Protein AF-A0A3A9EYZ3-F1 (afdb_monomer)

pLDDT: mean 72.08, std 21.06, range [28.27, 95.5]

Nearest PDB structures (foldseek):
  3h4r-assembly1_A  TM=3.387E-01  e=6.374E+00  Escherichia coli K-12

Secondary structure (DSSP, 8-state):
----------------------S-HHHHHHHHHHHHHHHHHHHHHHHHHHHHHHHTTS-HHHHHHHHHHHHHTS---GGGTTSEEEEEE-HHHHHHHHH-HHHHHHHHHHHHHHHHSPPSSTT---SEEEEEE-SSGGG-EEEEE-PPPHHHHHHHHHHHHHHHHHHHHHHHHHHHHHHHHHHHHHHHHHHHHHHHHHHHHHHHHHHHHHHHHHTT----HHHHHHHHHHHHHHHHHHTT--------

Sequence (248 aa):
MDIQNIEWGNRRKNIEGETTRRGNKSQFLEAVEKASKWQEADSVEKEQETRAIDRDKMTLEEYKQYIDEKIKNLNIHPSWKNTFIFVSITKEAYIHMKENPAYEEAVLKRLAKDLGQQSYLPGWEPDYIVFEIGKNMEDYKTISSYKRDNKQIEEDYLEYRKAKRKKELKLWQEKLFLKQYKERLRFEKLIVGRKMAEKDRYEELAEDMAMLKATGRTKDGSSLLKSYAVGNHQAKRAMGGSISIIRC

Foldseek 3Di:
DDDDDDADDDDDDDDDDDDDDDDCPPVVVVVVVVVVVVVVVVVVVVVVVVVLVVLVPDDLVVLVVVLVVLLVPADAAVLCRQEAEAEAEDSLLSVLCSVDVVSVCVVSVVSSVVRNDHDPDRPFHFNYWYFYHYNDPVRTDIDTHTDDPVVVVVVVVVVVVVVVVVVVVVVVVVVVVVVVVVVVVVVVVVVVVVVVVVVVVVVVVVVVVVVCVVVVDDDDPVVVVVVVVVVVVVVVVVVPDDPDPDDD

Solvent-accessible surface area (backbone atoms only — not comparable to full-atom values): 14773 Å² total; per-residue (Å²): 138,87,83,85,89,86,88,89,88,91,89,89,86,89,87,84,91,86,91,88,86,93,73,62,63,69,65,50,49,51,50,48,53,50,51,48,50,51,51,50,48,55,48,50,52,53,52,49,53,55,54,52,64,54,55,78,72,46,52,74,68,56,47,50,52,53,50,52,52,54,60,69,69,45,61,66,27,78,66,49,75,80,34,48,79,44,81,47,70,38,74,62,20,53,52,44,30,72,77,30,64,71,54,37,51,51,52,52,53,50,51,38,49,66,40,45,42,71,61,97,45,90,93,64,60,37,48,32,38,37,38,37,35,37,70,48,80,86,49,53,44,77,50,74,42,62,79,68,60,66,65,58,56,52,50,55,52,51,49,52,54,51,54,51,52,52,52,52,51,50,54,49,52,51,50,51,50,52,50,55,51,52,50,50,53,50,52,50,51,52,52,51,51,51,53,49,59,51,50,53,51,53,49,53,52,50,51,54,53,50,51,35,61,74,68,72,55,87,72,66,70,72,59,58,60,50,59,56,57,57,54,59,61,55,57,57,61,77,64,75,68,83,83,77,83,80,80,130

Mean predicted aligned error: 20.29 Å

Structure (mmCIF, N/CA/C/O backbone):
data_AF-A0A3A9EYZ3-F1
#
_entry.id   AF-A0A3A9EYZ3-F1
#
loop_
_atom_site.group_PDB
_atom_site.id
_atom_site.type_symbol
_atom_site.label_atom_id
_atom_site.label_alt_id
_atom_site.label_comp_id
_atom_site.label_asym_id
_atom_site.label_entity_id
_atom_site.label_seq_id
_atom_site.pdbx_PDB_ins_code
_atom_site.Cartn_x
_atom_site.Cartn_y
_atom_site.Cartn_z
_atom_site.occupancy
_atom_site.B_iso_or_equiv
_atom_site.auth_seq_id
_atom_site.auth_comp_id
_atom_site.auth_asym_id
_atom_site.auth_atom_id
_atom_site.pdbx_PDB_model_num
ATOM 1 N N . MET A 1 1 ? 6.759 -6.757 10.085 1.00 31.45 1 MET A N 1
ATOM 2 C CA . MET A 1 1 ? 5.474 -6.056 9.883 1.00 31.45 1 MET A CA 1
ATOM 3 C C . MET A 1 1 ? 4.515 -7.164 9.546 1.00 31.45 1 MET A C 1
ATOM 5 O O . MET A 1 1 ? 4.571 -7.669 8.432 1.00 31.45 1 MET A O 1
ATOM 9 N N . ASP A 1 2 ? 3.762 -7.616 10.538 1.00 29.53 2 ASP A N 1
ATOM 10 C CA . ASP A 1 2 ? 3.025 -8.870 10.434 1.00 29.53 2 ASP A CA 1
ATOM 11 C C . ASP A 1 2 ? 1.564 -8.525 10.165 1.00 29.53 2 ASP A C 1
ATOM 13 O O . ASP A 1 2 ? 0.890 -7.918 10.993 1.00 29.53 2 ASP A O 1
ATOM 17 N N . ILE A 1 3 ? 1.120 -8.828 8.947 1.00 29.33 3 ILE A N 1
ATOM 18 C CA . ILE A 1 3 ? -0.231 -8.569 8.448 1.00 29.33 3 ILE A CA 1
ATOM 19 C C . ILE A 1 3 ? -0.995 -9.892 8.542 1.00 29.33 3 ILE A C 1
ATOM 21 O O . ILE A 1 3 ? -0.547 -10.889 7.976 1.00 29.33 3 ILE A O 1
ATOM 25 N N . GLN A 1 4 ? -2.136 -9.920 9.236 1.00 32.34 4 GLN A N 1
ATOM 26 C CA . GLN A 1 4 ? -3.023 -11.090 9.280 1.00 32.34 4 GLN A CA 1
ATOM 27 C C . GLN A 1 4 ? -4.373 -10.776 8.614 1.00 32.34 4 GLN A C 1
ATOM 29 O O . GLN A 1 4 ? -5.084 -9.872 9.042 1.00 32.34 4 GLN A O 1
ATOM 34 N N . ASN A 1 5 ? -4.709 -11.544 7.569 1.00 28.27 5 ASN A N 1
ATOM 35 C CA . ASN A 1 5 ? -5.969 -11.507 6.809 1.00 28.27 5 ASN A CA 1
ATOM 36 C C . ASN A 1 5 ? -6.942 -12.576 7.332 1.00 28.27 5 ASN A C 1
ATOM 38 O O . ASN A 1 5 ? -6.536 -13.734 7.423 1.00 28.27 5 ASN A O 1
ATOM 42 N N . ILE A 1 6 ? -8.216 -12.241 7.592 1.00 38.88 6 ILE A N 1
ATOM 43 C CA . ILE A 1 6 ? -9.280 -13.236 7.857 1.00 38.88 6 ILE A CA 1
ATOM 44 C C . ILE A 1 6 ? -10.644 -12.747 7.308 1.00 38.88 6 ILE A C 1
ATOM 46 O O . ILE A 1 6 ? -11.095 -11.661 7.663 1.00 38.88 6 ILE A O 1
ATOM 50 N N . GLU A 1 7 ? -11.307 -13.559 6.471 1.00 30.14 7 GLU A N 1
ATOM 51 C CA . GLU A 1 7 ? -12.663 -13.352 5.904 1.00 30.14 7 GLU A CA 1
ATOM 52 C C . GLU A 1 7 ? -13.768 -14.036 6.744 1.00 30.14 7 GLU A C 1
ATOM 54 O O . GLU A 1 7 ? -13.537 -15.120 7.281 1.00 30.14 7 GLU A O 1
ATOM 59 N N . TRP A 1 8 ? -14.991 -13.471 6.804 1.00 37.72 8 TRP A N 1
ATOM 60 C CA . TRP A 1 8 ? -16.126 -14.040 7.567 1.00 37.72 8 TRP A CA 1
ATOM 61 C C . TRP A 1 8 ? -17.511 -13.863 6.903 1.00 37.72 8 TRP A C 1
ATOM 63 O O . TRP A 1 8 ? -17.801 -12.837 6.289 1.00 37.72 8 TRP A O 1
ATOM 73 N N . GLY A 1 9 ? -18.399 -14.858 7.081 1.00 30.83 9 GLY A N 1
ATOM 74 C CA . GLY A 1 9 ? -19.810 -14.870 6.648 1.00 30.83 9 GLY A CA 1
ATOM 75 C C . GLY A 1 9 ? -20.783 -15.290 7.770 1.00 30.83 9 GLY A C 1
ATOM 76 O O . GLY A 1 9 ? -20.435 -16.111 8.613 1.00 30.83 9 GLY A O 1
ATOM 77 N N . ASN A 1 10 ? -22.006 -14.732 7.776 1.00 37.59 10 ASN A N 1
ATOM 78 C CA . ASN A 1 10 ? -22.952 -14.745 8.912 1.00 37.59 10 ASN A CA 1
ATOM 79 C C . ASN A 1 10 ? -24.283 -15.491 8.660 1.00 37.59 10 ASN A C 1
ATOM 81 O O . ASN A 1 10 ? -24.806 -15.502 7.545 1.00 37.59 10 ASN A O 1
ATOM 85 N N . ARG A 1 11 ? -24.887 -16.031 9.738 1.00 30.47 11 ARG A N 1
ATOM 86 C CA . ARG A 1 11 ? -26.245 -16.624 9.794 1.00 30.47 11 ARG A CA 1
ATOM 87 C C . ARG A 1 11 ? -26.948 -16.220 11.112 1.00 30.47 11 ARG A C 1
ATOM 89 O O . ARG A 1 11 ? -26.332 -16.327 12.166 1.00 30.47 11 ARG A O 1
ATOM 96 N N . ARG A 1 12 ? -28.225 -15.797 11.083 1.00 33.22 12 ARG A N 1
ATOM 97 C CA . ARG A 1 12 ? -29.069 -15.485 12.273 1.00 33.22 12 ARG A CA 1
ATOM 98 C C . ARG A 1 12 ? -30.410 -16.242 12.248 1.00 33.22 12 ARG A C 1
ATOM 100 O O . ARG A 1 12 ? -30.905 -16.566 11.171 1.00 33.22 12 ARG A O 1
ATOM 107 N N . LYS A 1 13 ? -30.999 -16.486 13.431 1.00 33.81 13 LYS A N 1
ATOM 108 C CA . LYS A 1 13 ? -32.388 -16.946 13.667 1.00 33.81 13 LYS A CA 1
ATOM 109 C C . LYS A 1 13 ? -33.101 -15.976 14.630 1.00 33.81 13 LYS A C 1
ATOM 111 O O . LYS A 1 13 ? -32.463 -15.499 15.564 1.00 33.81 13 LYS A O 1
ATOM 116 N N . ASN A 1 14 ? -34.394 -15.728 14.394 1.00 32.78 14 ASN A N 1
ATOM 117 C CA . ASN A 1 14 ? -35.305 -14.888 15.194 1.00 32.78 14 ASN A CA 1
ATOM 118 C C . ASN A 1 14 ? -36.096 -15.709 16.231 1.00 32.78 14 ASN A C 1
ATOM 120 O O . ASN A 1 14 ? -36.322 -16.901 16.024 1.00 32.78 14 ASN A O 1
ATOM 124 N N . ILE A 1 15 ? -36.561 -15.043 17.296 1.00 35.19 15 ILE A N 1
ATOM 125 C CA . ILE A 1 15 ? -37.494 -15.556 18.316 1.00 35.19 15 ILE A CA 1
ATOM 126 C C . ILE A 1 15 ? -38.579 -14.486 18.553 1.00 35.19 15 ILE A C 1
ATOM 128 O O . ILE A 1 15 ? -38.250 -13.305 18.647 1.00 35.19 15 ILE A O 1
ATOM 132 N N . GLU A 1 16 ? -39.846 -14.903 18.654 1.00 34.22 16 GLU A N 1
ATOM 133 C CA . GLU A 1 16 ? -41.032 -14.070 18.923 1.00 34.22 16 GLU A CA 1
ATOM 134 C C . GLU A 1 16 ? -41.807 -14.538 20.174 1.00 34.22 16 GLU A C 1
ATOM 136 O O . GLU A 1 16 ? -41.869 -15.737 20.445 1.00 34.22 16 GLU A O 1
ATOM 141 N N . GLY A 1 17 ? -42.467 -13.566 20.829 1.00 32.62 17 GLY A N 1
ATOM 142 C CA . GLY A 1 17 ? -43.722 -13.684 21.603 1.00 32.62 17 GLY A CA 1
ATOM 143 C C . GLY A 1 17 ? -43.602 -13.989 23.107 1.00 32.62 17 GLY A C 1
ATOM 144 O O . GLY A 1 17 ? -42.719 -14.724 23.521 1.00 32.62 17 GLY A O 1
ATOM 145 N N . GLU A 1 18 ? -44.472 -13.544 24.025 1.00 37.31 18 GLU A N 1
ATOM 146 C CA . GLU A 1 18 ? -45.614 -12.603 24.065 1.00 37.31 18 GLU A CA 1
ATOM 147 C C . GLU A 1 18 ? -46.145 -12.626 25.532 1.00 37.31 18 GLU A C 1
ATOM 149 O O . GLU A 1 18 ? -46.073 -13.686 26.141 1.00 37.31 18 GLU A O 1
ATOM 154 N N . THR A 1 19 ? -46.697 -11.550 26.132 1.00 33.19 19 THR A N 1
ATOM 155 C CA . THR A 1 19 ? -47.755 -11.642 27.189 1.00 33.19 19 THR A CA 1
ATOM 156 C C . THR A 1 19 ? -48.470 -10.301 27.460 1.00 33.19 19 THR A C 1
ATOM 158 O O . THR A 1 19 ? -47.884 -9.221 27.444 1.00 33.19 19 THR A O 1
ATOM 161 N N . THR A 1 20 ? -49.775 -10.388 27.749 1.00 41.84 20 THR A N 1
ATOM 162 C CA . THR A 1 20 ? -50.740 -9.302 28.030 1.00 41.84 20 THR A CA 1
ATOM 163 C C . THR A 1 20 ? -51.144 -9.189 29.511 1.00 41.84 20 THR A C 1
ATOM 165 O O . THR A 1 20 ? -51.501 -10.200 30.111 1.00 41.84 20 THR A O 1
ATOM 168 N N . ARG A 1 21 ? -51.309 -7.961 30.050 1.00 36.22 21 ARG A N 1
ATOM 169 C CA . ARG A 1 21 ? -52.380 -7.604 31.023 1.00 36.22 21 ARG A CA 1
ATOM 170 C C . ARG A 1 21 ? -52.608 -6.081 31.111 1.00 36.22 21 ARG A C 1
ATOM 172 O O . ARG A 1 21 ? -51.663 -5.303 31.157 1.00 36.22 21 ARG A O 1
ATOM 179 N N . ARG A 1 22 ? -53.880 -5.652 31.090 1.00 43.56 22 ARG A N 1
ATOM 180 C CA . ARG A 1 22 ? -54.340 -4.248 31.163 1.00 43.56 22 ARG A CA 1
ATOM 181 C C . ARG A 1 22 ? -54.629 -3.846 32.617 1.00 43.56 22 ARG A C 1
ATOM 183 O O . ARG A 1 22 ? -55.512 -4.427 33.236 1.00 43.56 22 ARG A O 1
ATOM 190 N N . GLY A 1 23 ? -53.950 -2.803 33.089 1.00 43.44 23 GLY A N 1
ATOM 191 C CA . GLY A 1 23 ? -54.256 -2.028 34.298 1.00 43.44 23 GLY A CA 1
ATOM 192 C C . GLY A 1 23 ? -53.218 -0.911 34.442 1.00 43.44 23 GLY A C 1
ATOM 193 O O . GLY A 1 23 ? -52.033 -1.210 34.465 1.00 43.44 23 GLY A O 1
ATOM 194 N N . ASN A 1 24 ? -53.648 0.358 34.417 1.00 51.38 24 ASN A N 1
ATOM 195 C CA . ASN A 1 24 ? -52.806 1.572 34.450 1.00 51.38 24 ASN A CA 1
ATOM 196 C C . ASN A 1 24 ? -51.558 1.546 33.550 1.00 51.38 24 ASN A C 1
ATOM 198 O O . ASN A 1 24 ? -50.428 1.711 34.005 1.00 51.38 24 ASN A O 1
ATOM 202 N N . LYS A 1 25 ? -51.780 1.403 32.235 1.00 49.94 25 LYS A N 1
ATOM 203 C CA . LYS A 1 25 ? -50.705 1.414 31.230 1.00 49.94 25 LYS A CA 1
ATOM 204 C C . LYS A 1 25 ? -49.802 2.648 31.335 1.00 49.94 25 LYS A C 1
ATOM 206 O O . LYS A 1 25 ? -48.609 2.489 31.172 1.00 49.94 25 LYS A O 1
ATOM 211 N N . SER A 1 26 ? -50.321 3.843 31.621 1.00 58.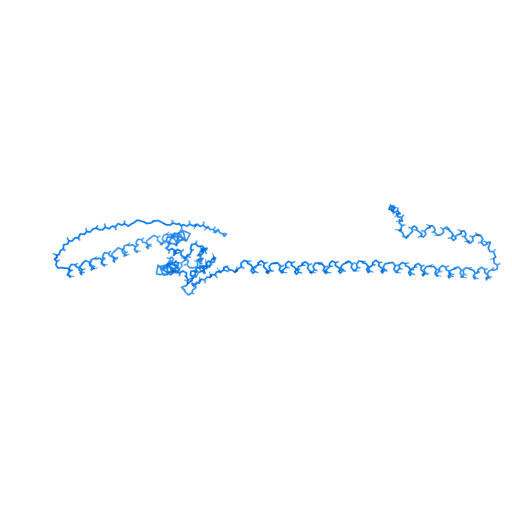81 26 SER A N 1
ATOM 212 C CA . SER A 1 26 ? -49.495 5.062 31.623 1.00 58.81 26 SER A CA 1
ATOM 213 C C . SER A 1 26 ? -48.504 5.116 32.788 1.00 58.81 26 SER A C 1
ATOM 215 O O . SER A 1 26 ? -47.318 5.294 32.557 1.00 58.81 26 SER A O 1
ATOM 217 N N . GLN A 1 27 ? -48.957 4.884 34.022 1.00 57.41 27 GLN A N 1
ATOM 218 C CA . GLN A 1 27 ? -48.083 4.918 35.202 1.00 57.41 27 GLN A CA 1
ATOM 219 C C . GLN A 1 27 ? -47.150 3.706 35.278 1.00 57.41 27 GLN A C 1
ATOM 221 O O . GLN A 1 27 ? -46.017 3.839 35.729 1.00 57.41 27 GLN A O 1
ATOM 226 N N . PHE A 1 28 ? -47.598 2.531 34.821 1.00 54.06 28 PHE A N 1
ATOM 227 C CA . PHE A 1 28 ? -46.747 1.344 34.766 1.00 54.06 28 PHE A CA 1
ATOM 228 C C . PHE A 1 28 ? -45.689 1.463 33.665 1.00 54.06 28 PHE A C 1
ATOM 230 O O . PHE A 1 28 ? -44.541 1.133 33.921 1.00 54.06 28 PHE A O 1
ATOM 237 N N . LEU A 1 29 ? -46.027 1.978 32.475 1.00 58.75 29 LEU A N 1
ATOM 238 C CA . LEU A 1 29 ? -45.036 2.222 31.418 1.00 58.75 29 LEU A CA 1
ATOM 239 C C . LEU A 1 29 ? -44.024 3.289 31.836 1.00 58.75 29 LEU A C 1
ATOM 241 O O . LEU A 1 29 ? -42.839 3.085 31.626 1.00 58.75 29 LEU A O 1
ATOM 245 N N . GLU A 1 30 ? -44.459 4.368 32.492 1.00 66.06 30 GLU A N 1
ATOM 246 C CA . GLU A 1 30 ? -43.542 5.397 32.990 1.00 66.06 30 GLU A CA 1
ATOM 247 C C . GLU A 1 30 ? -42.644 4.856 34.113 1.00 66.06 30 GLU A C 1
ATOM 249 O O . GLU A 1 30 ? -41.441 5.097 34.107 1.00 66.06 30 GLU A O 1
ATOM 254 N N . ALA A 1 31 ? -43.186 4.066 35.047 1.00 65.75 31 ALA A N 1
ATOM 255 C CA . ALA A 1 31 ? -42.400 3.426 36.101 1.00 65.75 31 ALA A CA 1
ATOM 256 C C . ALA A 1 31 ? -41.440 2.356 35.558 1.00 65.75 31 ALA A C 1
ATOM 258 O O . ALA A 1 31 ? -40.322 2.250 36.056 1.00 65.75 31 ALA A O 1
ATOM 259 N N . VAL A 1 32 ? -41.844 1.600 34.531 1.00 67.19 32 VAL A N 1
ATOM 260 C CA . VAL A 1 32 ? -40.997 0.613 33.846 1.00 67.19 32 VAL A CA 1
ATOM 261 C C . VAL A 1 32 ? -39.924 1.304 33.011 1.00 67.19 32 VAL A C 1
ATOM 263 O O . VAL A 1 32 ? -38.783 0.877 33.073 1.00 67.19 32 VAL A O 1
ATOM 266 N N . GLU A 1 33 ? -40.221 2.397 32.306 1.00 65.88 33 GLU A N 1
ATOM 267 C CA . GLU A 1 33 ? -39.205 3.196 31.603 1.00 65.88 33 GLU A CA 1
ATOM 268 C C . GLU A 1 33 ? -38.221 3.837 32.578 1.00 65.88 33 GLU A C 1
ATOM 270 O O . GLU A 1 33 ? -37.018 3.843 32.325 1.00 65.88 33 GLU A O 1
ATOM 275 N N . LYS A 1 34 ? -38.706 4.350 33.716 1.00 67.62 34 LYS A N 1
ATOM 276 C CA . LYS A 1 34 ? -37.835 4.900 34.756 1.00 67.62 34 LYS A CA 1
ATOM 277 C C . LYS A 1 34 ? -36.966 3.795 35.346 1.00 67.62 34 LYS A C 1
ATOM 279 O O . LYS A 1 34 ? -35.757 3.960 35.382 1.00 67.62 34 LYS A O 1
ATOM 284 N N . ALA A 1 35 ? -37.547 2.668 35.759 1.00 62.69 35 ALA A N 1
ATOM 285 C CA . ALA A 1 35 ? -36.811 1.533 36.317 1.00 62.69 35 ALA A CA 1
ATOM 286 C C . ALA A 1 35 ? -35.838 0.905 35.306 1.00 62.69 35 ALA A C 1
ATOM 288 O O . ALA A 1 35 ? -34.730 0.558 35.695 1.00 62.69 35 ALA A O 1
ATOM 289 N N . SER A 1 36 ? -36.205 0.838 34.021 1.00 61.88 36 SER A N 1
ATOM 290 C CA . SER A 1 36 ? -35.322 0.428 32.921 1.00 61.88 36 SER A CA 1
ATOM 291 C C . SER A 1 36 ? -34.172 1.412 32.757 1.00 61.88 36 SER A C 1
ATOM 293 O O . SER A 1 36 ? -33.036 0.980 32.657 1.00 61.88 36 SER A O 1
ATOM 295 N N . LYS A 1 37 ? -34.423 2.728 32.826 1.00 65.19 37 LYS A N 1
ATOM 296 C CA . LYS A 1 37 ? -33.360 3.746 32.816 1.00 65.19 37 LYS A CA 1
ATOM 297 C C . LYS A 1 37 ? -32.433 3.651 34.023 1.00 65.19 37 LYS A C 1
ATOM 299 O O . LYS A 1 37 ? -31.236 3.829 33.854 1.00 65.19 37 LYS A O 1
ATOM 304 N N . TRP A 1 38 ? -32.958 3.384 35.220 1.00 52.25 38 TRP A N 1
ATOM 305 C CA . TRP A 1 38 ? -32.131 3.189 36.417 1.00 52.25 38 TRP A CA 1
ATOM 306 C C . TRP A 1 38 ? -31.341 1.874 36.346 1.00 52.25 38 TRP A C 1
ATOM 308 O O . TRP A 1 38 ? -30.180 1.860 36.721 1.00 52.25 38 TRP A O 1
ATOM 318 N N . GLN A 1 39 ? -31.913 0.794 35.798 1.00 56.84 39 GLN A N 1
ATOM 319 C CA . GLN A 1 39 ? -31.190 -0.463 35.560 1.00 56.84 39 GLN A CA 1
ATOM 320 C C . GLN A 1 39 ? -30.145 -0.347 34.445 1.00 56.84 39 GLN A C 1
ATOM 322 O O . GLN A 1 39 ? -29.067 -0.922 34.571 1.00 56.84 39 GLN A O 1
ATOM 327 N N . GLU A 1 40 ? -30.432 0.384 33.368 1.00 54.50 40 GLU A N 1
ATOM 328 C CA . GLU A 1 40 ? -29.473 0.698 32.304 1.00 54.50 40 GLU A CA 1
ATOM 329 C C . GLU A 1 40 ? -28.355 1.602 32.834 1.00 54.50 40 GLU A C 1
ATOM 331 O O . GLU A 1 40 ? -27.196 1.337 32.552 1.00 54.50 40 GLU A O 1
ATOM 336 N N . ALA A 1 41 ? -28.662 2.601 33.666 1.00 54.88 41 ALA A N 1
ATOM 337 C CA . ALA A 1 41 ? -27.649 3.441 34.304 1.00 54.88 41 ALA A CA 1
ATOM 338 C C . ALA A 1 41 ? -26.777 2.642 35.291 1.00 54.88 41 ALA A C 1
ATOM 340 O O . ALA A 1 41 ? -25.558 2.672 35.167 1.00 54.88 41 ALA A O 1
ATOM 341 N N . ASP A 1 42 ? -27.375 1.843 36.182 1.00 49.56 42 ASP A N 1
ATOM 342 C CA . ASP A 1 42 ? -26.644 1.019 37.160 1.00 49.56 42 ASP A CA 1
ATOM 343 C C . ASP A 1 42 ? -25.800 -0.084 36.496 1.00 49.56 42 ASP A C 1
ATOM 345 O O . ASP A 1 42 ? -24.745 -0.465 37.010 1.00 49.56 42 ASP A O 1
ATOM 349 N N . SER A 1 43 ? -26.263 -0.647 35.373 1.00 57.12 43 SER A N 1
ATOM 350 C CA . SER A 1 43 ? -25.501 -1.650 34.616 1.00 57.12 43 SER A CA 1
ATOM 351 C C . SER A 1 43 ? -24.384 -1.014 33.796 1.00 57.12 43 SER A C 1
ATOM 353 O O . SER A 1 43 ? -23.281 -1.554 33.783 1.00 57.12 43 SER A O 1
ATOM 355 N N . VAL A 1 44 ? -24.619 0.153 33.192 1.00 58.22 44 VAL A N 1
ATOM 356 C CA . VAL A 1 44 ? -23.579 0.927 32.501 1.00 58.22 44 VAL A CA 1
ATOM 357 C C . VAL A 1 44 ? -22.512 1.407 33.484 1.00 58.22 44 VAL A C 1
ATOM 359 O O . VAL A 1 44 ? -21.333 1.261 33.180 1.00 58.22 44 VAL A O 1
ATOM 362 N N . GLU A 1 45 ? -22.882 1.885 34.674 1.00 57.69 45 GLU A N 1
ATOM 363 C CA . GLU A 1 45 ? -21.927 2.311 35.708 1.00 57.69 45 GLU A CA 1
ATOM 364 C C . GLU A 1 45 ? -21.097 1.129 36.235 1.00 57.69 45 GLU A C 1
ATOM 366 O O . GLU A 1 45 ? -19.870 1.214 36.288 1.00 57.69 45 GLU A O 1
ATOM 371 N N . LYS A 1 46 ? -21.720 -0.026 36.514 1.00 51.50 46 LYS A N 1
ATOM 372 C CA . LYS A 1 46 ? -20.988 -1.240 36.933 1.00 51.50 46 LYS A CA 1
ATOM 373 C C . LYS A 1 46 ? -20.107 -1.828 35.831 1.00 51.50 46 LYS A C 1
ATOM 375 O O . LYS A 1 46 ? -19.014 -2.327 36.112 1.00 51.50 46 LYS A O 1
ATOM 380 N N . GLU A 1 47 ? -20.546 -1.784 34.574 1.00 57.41 47 GLU A N 1
ATOM 381 C CA . GLU A 1 47 ? -19.709 -2.175 33.436 1.00 57.41 47 GLU A CA 1
ATOM 382 C C . GLU A 1 47 ? -18.554 -1.193 33.219 1.00 57.41 47 GLU A C 1
ATOM 384 O O . GLU A 1 47 ? -17.457 -1.616 32.865 1.00 57.41 47 GLU A O 1
ATOM 389 N N . GLN A 1 48 ? -18.763 0.105 33.442 1.00 54.47 48 GLN A N 1
ATOM 390 C CA . GLN A 1 48 ? -17.714 1.117 33.335 1.00 54.47 48 GLN A CA 1
ATOM 391 C C . GLN A 1 48 ? -16.680 0.989 34.461 1.00 54.47 48 GLN A C 1
ATOM 393 O O . GLN A 1 48 ? -15.485 1.036 34.172 1.00 54.47 48 GLN A O 1
ATOM 398 N N . GLU A 1 49 ? -17.099 0.742 35.706 1.00 54.97 49 GLU A N 1
ATOM 399 C CA . GLU A 1 49 ? -16.183 0.520 36.835 1.00 54.97 49 GLU A CA 1
ATOM 400 C C . GLU A 1 49 ? -15.356 -0.761 36.668 1.00 54.97 49 GLU A C 1
ATOM 402 O O . GLU A 1 49 ? -14.136 -0.742 36.832 1.00 54.97 49 GLU A O 1
ATOM 407 N N . THR A 1 50 ? -15.981 -1.876 36.275 1.00 56.06 50 THR A N 1
ATOM 408 C CA . THR A 1 50 ? -15.254 -3.139 36.041 1.00 56.06 50 THR A CA 1
ATOM 409 C C . THR A 1 50 ? -14.299 -3.048 34.846 1.00 56.06 50 THR A C 1
ATOM 411 O O . THR A 1 50 ? -13.166 -3.522 34.936 1.00 56.06 50 THR A O 1
ATOM 414 N N . ARG A 1 51 ? -14.694 -2.363 33.760 1.00 53.81 51 ARG A N 1
ATOM 415 C CA . ARG A 1 51 ? -13.815 -2.086 32.605 1.00 53.81 51 ARG A CA 1
ATOM 416 C C . ARG A 1 51 ? -12.660 -1.145 32.949 1.00 53.81 51 ARG A C 1
ATOM 418 O O . ARG A 1 51 ? -11.566 -1.320 32.415 1.00 53.81 51 ARG A O 1
ATOM 425 N N . ALA A 1 52 ? -12.876 -0.164 33.826 1.00 53.38 52 ALA A N 1
ATOM 426 C CA . ALA A 1 52 ? -11.820 0.736 34.283 1.00 53.38 52 ALA A CA 1
ATOM 427 C C . ALA A 1 52 ? -10.756 -0.012 35.109 1.00 53.38 52 ALA A C 1
ATOM 429 O O . ALA A 1 52 ? -9.561 0.197 34.908 1.00 53.38 52 ALA A O 1
ATOM 430 N N . ILE A 1 53 ? -11.181 -0.944 35.972 1.00 52.75 53 ILE A N 1
ATOM 431 C CA . ILE A 1 53 ? -10.290 -1.709 36.862 1.00 52.75 53 ILE A CA 1
ATOM 432 C C . ILE A 1 53 ? -9.381 -2.693 36.099 1.00 52.75 53 ILE A C 1
ATOM 434 O O . ILE A 1 53 ? -8.263 -2.957 36.554 1.00 52.75 53 ILE A O 1
ATOM 438 N N . ASP A 1 54 ? -9.820 -3.211 34.948 1.00 64.31 54 ASP A N 1
ATOM 439 C CA . ASP A 1 54 ? -9.004 -4.098 34.104 1.00 64.31 54 ASP A CA 1
ATOM 440 C C . ASP A 1 54 ? -8.002 -3.329 33.226 1.00 64.31 54 ASP A C 1
ATOM 442 O O . ASP A 1 54 ? -6.877 -3.788 33.021 1.00 64.31 54 ASP A O 1
ATOM 446 N N . ARG A 1 55 ? -8.348 -2.123 32.760 1.00 67.94 55 ARG A N 1
ATOM 447 C CA . ARG A 1 55 ? -7.495 -1.332 31.856 1.00 67.94 55 ARG A CA 1
ATOM 448 C C . ARG A 1 55 ? -6.203 -0.829 32.491 1.00 67.94 55 ARG A C 1
ATOM 450 O O . ARG A 1 55 ? -5.146 -0.913 31.865 1.00 67.94 55 ARG A O 1
ATOM 457 N N . ASP A 1 56 ? -6.273 -0.298 33.709 1.00 73.00 56 ASP A N 1
ATOM 458 C CA . ASP A 1 56 ? -5.102 0.303 34.365 1.00 73.00 56 ASP A CA 1
ATOM 459 C C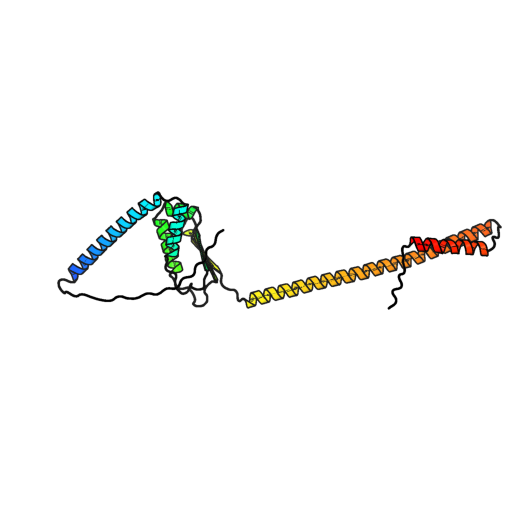 . ASP A 1 56 ? -4.008 -0.733 34.652 1.00 73.00 56 ASP A C 1
ATOM 461 O O . ASP A 1 56 ? -2.816 -0.411 34.644 1.00 73.00 56 ASP A O 1
ATOM 465 N N . LYS A 1 57 ? -4.404 -2.000 34.823 1.00 80.38 57 LYS A N 1
ATOM 466 C CA . LYS A 1 57 ? -3.507 -3.123 35.119 1.00 80.38 57 LYS A CA 1
ATOM 467 C C . LYS A 1 57 ? -2.870 -3.750 33.877 1.00 80.38 57 LYS A C 1
ATOM 469 O O . LYS A 1 57 ? -1.834 -4.394 34.018 1.00 80.38 57 LYS A O 1
ATOM 474 N N . MET A 1 58 ? -3.448 -3.563 32.687 1.00 84.31 58 MET A N 1
ATOM 475 C CA . MET A 1 58 ? -2.922 -4.143 31.445 1.00 84.31 58 MET A CA 1
ATOM 476 C C . MET A 1 58 ? -1.596 -3.502 31.034 1.00 84.31 58 MET A C 1
ATOM 478 O O . MET A 1 58 ? -1.419 -2.282 31.082 1.00 84.31 58 MET A O 1
ATOM 482 N N . THR A 1 59 ? -0.666 -4.306 30.535 1.00 91.19 59 THR A N 1
ATOM 483 C CA . THR A 1 59 ? 0.487 -3.803 29.777 1.00 91.19 59 THR A CA 1
ATOM 484 C C . THR A 1 59 ? 0.030 -3.176 28.453 1.00 91.19 59 THR A C 1
ATOM 486 O O . THR A 1 59 ? -1.102 -3.367 28.005 1.00 91.19 59 THR A O 1
ATOM 489 N N . LEU A 1 60 ? 0.888 -2.380 27.804 1.00 91.62 60 LEU A N 1
ATOM 490 C CA . LEU A 1 60 ? 0.520 -1.749 26.530 1.00 91.62 60 LEU A CA 1
ATOM 491 C C . LEU A 1 60 ? 0.285 -2.802 25.431 1.00 91.62 60 LEU A C 1
ATOM 493 O O . LEU A 1 60 ? -0.546 -2.604 24.550 1.00 91.62 60 LEU A O 1
ATOM 497 N N . GLU A 1 61 ? 1.015 -3.913 25.479 1.00 91.12 61 GLU A N 1
ATOM 498 C CA . GLU A 1 61 ? 0.879 -5.049 24.571 1.00 91.12 61 GLU A CA 1
ATOM 499 C C . GLU A 1 61 ? -0.465 -5.766 24.743 1.00 91.12 61 GLU A C 1
ATOM 501 O O . GLU A 1 61 ? -1.150 -6.007 23.750 1.00 91.12 61 GLU A O 1
ATOM 506 N N . GLU A 1 62 ? -0.878 -6.043 25.982 1.00 91.44 62 GLU A N 1
ATOM 507 C CA . GLU A 1 62 ? -2.202 -6.613 26.280 1.00 91.44 62 GLU A CA 1
ATOM 508 C C . GLU A 1 62 ? -3.321 -5.651 25.873 1.00 91.44 62 GLU A C 1
ATOM 510 O O . GLU A 1 62 ? -4.314 -6.062 25.275 1.00 91.44 62 GLU A O 1
ATOM 515 N N . TYR A 1 63 ? -3.131 -4.349 26.105 1.00 93.31 63 TYR A N 1
ATOM 516 C CA . TYR A 1 63 ? -4.102 -3.337 25.699 1.00 93.31 63 TYR A CA 1
ATOM 517 C C . TYR A 1 63 ? -4.292 -3.277 24.174 1.00 93.31 63 TYR A C 1
ATOM 519 O O . TYR A 1 63 ? -5.414 -3.122 23.693 1.00 93.31 63 TYR A O 1
ATOM 527 N N . LYS A 1 64 ? -3.219 -3.453 23.391 1.00 93.31 64 LYS A N 1
ATOM 528 C CA . LYS A 1 64 ? -3.326 -3.563 21.925 1.00 93.31 64 LYS A CA 1
ATOM 529 C C . LYS A 1 64 ? -4.178 -4.759 21.514 1.00 93.31 64 LYS A C 1
ATOM 531 O O . LYS A 1 64 ? -5.062 -4.598 20.683 1.00 93.31 64 LYS A O 1
ATOM 536 N N . GLN A 1 65 ? -3.959 -5.921 22.130 1.00 92.75 65 GLN A N 1
ATOM 537 C CA . GLN A 1 65 ? -4.756 -7.121 21.853 1.00 92.75 65 GLN A CA 1
ATOM 538 C C . GLN A 1 65 ? -6.231 -6.915 22.215 1.00 92.75 65 GLN A C 1
ATOM 540 O O . GLN A 1 65 ? -7.107 -7.272 21.431 1.00 92.75 65 GLN A O 1
ATOM 545 N N . TYR A 1 66 ? -6.505 -6.266 23.350 1.00 93.00 66 TYR A N 1
ATOM 546 C CA . TYR A 1 66 ? -7.860 -5.886 23.753 1.00 93.00 66 TYR A CA 1
ATOM 547 C C . TYR A 1 66 ? -8.545 -4.994 22.702 1.00 93.00 66 TYR A C 1
ATOM 549 O O . TYR A 1 66 ? -9.682 -5.261 22.303 1.00 93.00 66 TYR A O 1
ATOM 557 N N . ILE A 1 67 ? -7.857 -3.963 22.200 1.00 93.50 67 ILE A N 1
ATOM 558 C CA . ILE A 1 67 ? -8.393 -3.099 21.138 1.00 93.50 67 ILE A CA 1
ATOM 559 C C . ILE A 1 67 ? -8.581 -3.872 19.829 1.00 93.50 67 ILE A C 1
ATOM 561 O O . ILE A 1 67 ? -9.618 -3.724 19.182 1.00 93.50 67 ILE A O 1
ATOM 565 N N . ASP A 1 68 ? -7.643 -4.743 19.460 1.00 91.88 68 ASP A N 1
ATOM 566 C CA . ASP A 1 68 ? -7.761 -5.582 18.265 1.00 91.88 68 ASP A CA 1
ATOM 567 C C . ASP A 1 68 ? -8.991 -6.501 18.337 1.00 91.88 68 ASP A C 1
ATOM 569 O O . ASP A 1 68 ? -9.720 -6.651 17.354 1.00 91.88 68 ASP A O 1
ATOM 573 N N . GLU A 1 69 ? -9.274 -7.092 19.500 1.00 92.81 69 GLU A N 1
ATOM 574 C CA . GLU A 1 69 ? -10.485 -7.887 19.730 1.00 92.81 69 GLU A CA 1
ATOM 575 C C . GLU A 1 69 ? -11.760 -7.043 19.640 1.00 92.81 69 GLU A C 1
ATOM 577 O O . GLU A 1 69 ? -12.751 -7.475 19.043 1.00 92.81 69 GLU A O 1
ATOM 582 N N . LYS A 1 70 ? -11.748 -5.816 20.176 1.00 93.12 70 LYS A N 1
ATOM 583 C CA . LYS A 1 70 ? -12.873 -4.879 20.031 1.00 93.12 70 LYS A CA 1
ATOM 584 C C . LYS A 1 70 ? -13.135 -4.539 18.569 1.00 93.12 70 LYS A C 1
ATOM 586 O O . LYS A 1 70 ? -14.290 -4.576 18.151 1.00 93.12 70 LYS A O 1
ATOM 591 N N . ILE A 1 71 ? -12.083 -4.265 17.796 1.00 92.44 71 ILE A N 1
ATOM 592 C CA . ILE A 1 71 ? -12.176 -3.943 16.367 1.00 92.44 71 ILE A CA 1
ATOM 593 C C . ILE A 1 71 ? -12.699 -5.145 15.572 1.00 92.44 71 ILE A C 1
ATOM 595 O O . ILE A 1 71 ? -13.586 -4.981 14.737 1.00 92.44 71 ILE A O 1
ATOM 599 N N . LYS A 1 72 ? -12.220 -6.362 15.866 1.00 89.38 72 LYS A N 1
ATOM 600 C CA . LYS A 1 72 ? -12.696 -7.603 15.224 1.00 89.38 72 LYS A CA 1
ATOM 601 C C . LYS A 1 72 ? -14.186 -7.862 15.447 1.00 89.38 72 LYS A C 1
ATOM 603 O O . LYS A 1 72 ? -14.843 -8.420 14.574 1.00 89.38 72 LYS A O 1
ATOM 608 N N . ASN A 1 73 ? -14.710 -7.457 16.601 1.00 91.38 73 ASN A N 1
ATOM 609 C CA . ASN A 1 73 ? -16.120 -7.619 16.948 1.00 91.38 73 ASN A CA 1
ATOM 610 C C . ASN A 1 73 ? -17.026 -6.509 16.384 1.00 91.38 73 ASN A C 1
ATOM 612 O O . ASN A 1 73 ? -18.243 -6.555 16.586 1.00 91.38 73 ASN A O 1
ATOM 616 N N . LEU A 1 74 ? -16.474 -5.510 15.684 1.00 92.25 74 LEU A N 1
ATOM 617 C CA . LEU A 1 74 ? -17.282 -4.477 15.041 1.00 92.25 74 LEU A CA 1
ATOM 618 C C . LEU A 1 74 ? -18.105 -5.064 13.890 1.00 92.25 74 LEU A C 1
ATOM 620 O O . LEU A 1 74 ? -17.646 -5.896 13.109 1.00 92.25 74 LEU A O 1
ATOM 624 N N . ASN A 1 75 ? -19.342 -4.589 13.757 1.00 90.31 75 ASN A N 1
ATOM 625 C CA . ASN A 1 75 ? -20.200 -4.979 12.650 1.00 90.31 75 ASN A CA 1
ATOM 626 C C . ASN A 1 75 ? -19.754 -4.279 11.359 1.00 90.31 75 ASN A C 1
ATOM 628 O O . ASN A 1 75 ? -19.882 -3.062 11.237 1.00 90.31 75 ASN A O 1
ATOM 632 N N . ILE A 1 76 ? -19.290 -5.063 10.389 1.00 90.12 76 ILE A N 1
ATOM 633 C CA . ILE A 1 76 ? -18.900 -4.583 9.061 1.00 90.12 76 ILE A CA 1
ATOM 634 C C . ILE A 1 76 ? -20.094 -4.729 8.114 1.00 90.12 76 ILE A C 1
ATOM 636 O O . ILE A 1 76 ? -20.700 -5.801 8.012 1.00 90.12 76 ILE A O 1
ATOM 640 N N . HIS A 1 77 ? -20.448 -3.653 7.411 1.00 89.88 77 HIS A N 1
ATOM 641 C CA . HIS A 1 77 ? -21.530 -3.683 6.434 1.00 89.88 77 HIS A CA 1
ATOM 642 C C . HIS A 1 77 ? -21.201 -4.648 5.272 1.00 89.88 77 HIS A C 1
ATOM 644 O O . HIS A 1 77 ? -20.078 -4.627 4.762 1.00 89.88 77 HIS A O 1
ATOM 650 N N . PRO A 1 78 ? -22.160 -5.455 4.772 1.00 86.31 78 PRO A N 1
ATOM 651 C CA . PRO A 1 78 ? -21.911 -6.423 3.696 1.00 86.31 78 PRO A CA 1
ATOM 652 C C . PRO A 1 78 ? -21.354 -5.836 2.391 1.00 86.31 78 PRO A C 1
ATOM 654 O O . PRO A 1 78 ? -20.759 -6.566 1.604 1.00 86.31 78 PRO A O 1
ATOM 657 N N . SER A 1 79 ? -21.520 -4.530 2.156 1.00 83.81 79 SER A N 1
ATOM 658 C CA . SER A 1 79 ? -20.919 -3.842 1.002 1.00 83.81 79 SER A CA 1
ATOM 659 C C . SER A 1 79 ? -19.394 -3.865 1.021 1.00 83.81 79 SER A C 1
ATOM 661 O O . SER A 1 79 ? -18.789 -3.712 -0.023 1.00 83.81 79 SER A O 1
ATOM 663 N N . TRP A 1 80 ? -18.758 -4.063 2.176 1.00 84.00 80 TRP A N 1
ATOM 664 C CA . TRP A 1 80 ? -17.298 -4.106 2.285 1.00 84.00 80 TRP A CA 1
ATOM 665 C C . TRP A 1 80 ? -16.712 -5.505 2.062 1.00 84.00 80 TRP A C 1
ATOM 667 O O . TRP A 1 80 ? -15.519 -5.708 2.258 1.00 84.00 80 TRP A O 1
ATOM 677 N N . LYS A 1 81 ? -17.528 -6.491 1.659 1.00 80.38 81 LYS A N 1
ATOM 678 C CA . LYS A 1 81 ? -17.127 -7.907 1.575 1.00 80.38 81 LYS A CA 1
ATOM 679 C C . LYS A 1 81 ? -15.891 -8.164 0.700 1.00 80.38 81 LYS A C 1
ATOM 681 O O . LYS A 1 81 ? -15.165 -9.110 0.969 1.00 80.38 81 LYS A O 1
ATOM 686 N N . ASN A 1 82 ? -15.663 -7.344 -0.326 1.00 78.88 82 ASN A N 1
ATOM 687 C CA . ASN A 1 82 ? -14.542 -7.493 -1.262 1.00 78.88 82 ASN A CA 1
ATOM 688 C C . ASN A 1 82 ? -13.428 -6.451 -1.043 1.00 78.88 82 ASN A C 1
ATOM 690 O O . ASN A 1 82 ? -12.576 -6.285 -1.914 1.00 78.88 82 ASN A O 1
ATOM 694 N N . THR A 1 83 ? -13.448 -5.739 0.085 1.00 84.44 83 THR A N 1
ATOM 695 C CA . THR A 1 83 ? -12.484 -4.688 0.425 1.00 84.44 83 THR A CA 1
ATOM 696 C C . THR A 1 83 ? -11.554 -5.176 1.530 1.00 84.44 83 THR A C 1
ATOM 698 O O . THR A 1 83 ? -12.007 -5.645 2.573 1.00 84.44 83 THR A O 1
ATOM 701 N N . PHE A 1 84 ? -10.246 -5.008 1.348 1.00 88.81 84 PHE A N 1
ATOM 702 C CA . PHE A 1 84 ? -9.270 -5.227 2.413 1.00 88.81 84 PHE A CA 1
ATOM 703 C C . PHE A 1 84 ? -9.271 -4.044 3.382 1.00 88.81 84 PHE A C 1
ATOM 705 O O . PHE A 1 84 ? -8.996 -2.908 2.998 1.00 88.81 84 PHE A O 1
ATOM 712 N N . ILE A 1 85 ? -9.575 -4.301 4.650 1.00 90.25 85 ILE A N 1
ATOM 713 C CA . ILE A 1 85 ? -9.692 -3.262 5.674 1.00 90.25 85 ILE A CA 1
ATOM 714 C C . ILE A 1 85 ? -8.490 -3.350 6.606 1.00 90.25 85 ILE A C 1
ATOM 716 O O . ILE A 1 85 ? -8.269 -4.370 7.255 1.00 90.25 85 ILE A O 1
ATOM 720 N N . PHE A 1 86 ? -7.738 -2.259 6.698 1.00 91.25 86 PHE A N 1
ATOM 721 C CA . PHE A 1 86 ? -6.590 -2.124 7.582 1.00 91.25 86 PHE A CA 1
ATOM 722 C C . PHE A 1 86 ? -6.847 -1.013 8.596 1.00 91.25 86 PHE A C 1
ATOM 724 O O . PHE A 1 86 ? -7.293 0.075 8.234 1.00 91.25 86 PHE A O 1
ATOM 731 N N . VAL A 1 87 ? -6.532 -1.269 9.864 1.00 93.44 87 VAL A N 1
ATOM 732 C CA . VAL A 1 87 ? -6.596 -0.266 10.933 1.00 93.44 87 VAL A CA 1
ATOM 733 C C . VAL A 1 87 ? -5.187 -0.071 11.484 1.00 93.44 87 VAL A C 1
ATOM 735 O O . VAL A 1 87 ? -4.591 -0.988 12.040 1.00 93.44 87 VAL A O 1
ATOM 738 N N . SER A 1 88 ? -4.635 1.121 11.275 1.00 93.75 88 SER A N 1
ATOM 739 C CA . SER A 1 88 ? -3.298 1.527 11.696 1.00 93.75 88 SER A CA 1
ATOM 740 C C . SER A 1 88 ? -3.413 2.506 12.858 1.00 93.75 88 SER A C 1
ATOM 742 O O . SER A 1 88 ? -3.862 3.639 12.691 1.00 93.75 88 SER A O 1
ATOM 744 N N . ILE A 1 89 ? -3.011 2.065 14.047 1.00 93.94 89 ILE A N 1
ATOM 745 C CA . ILE A 1 89 ? -3.078 2.859 15.274 1.00 93.94 89 ILE A CA 1
ATOM 746 C C . ILE A 1 89 ? -1.657 3.200 15.716 1.00 93.94 89 ILE A C 1
ATOM 748 O O . ILE A 1 89 ? -0.815 2.320 15.916 1.00 93.94 89 ILE A O 1
ATOM 752 N N . THR A 1 90 ? -1.381 4.493 15.875 1.00 94.31 90 THR A N 1
ATOM 753 C CA . THR A 1 90 ? -0.072 4.965 16.348 1.00 94.31 90 THR A CA 1
ATOM 754 C C . THR A 1 90 ? 0.166 4.596 17.818 1.00 94.31 90 THR A C 1
ATOM 756 O O . THR A 1 90 ? -0.765 4.440 18.608 1.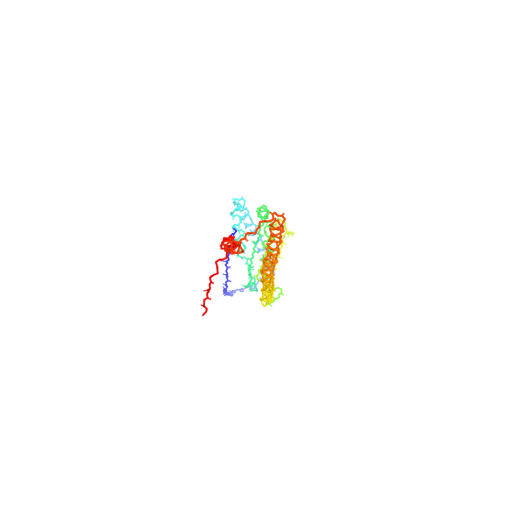00 94.31 90 THR A O 1
ATOM 759 N N . LYS A 1 91 ? 1.435 4.475 18.232 1.00 94.12 91 LYS A N 1
ATOM 760 C CA . LYS A 1 91 ? 1.779 4.153 19.631 1.00 94.12 91 LYS A CA 1
ATOM 761 C C . LYS A 1 91 ? 1.211 5.182 20.616 1.00 94.12 91 LYS A C 1
ATOM 763 O O . LYS A 1 91 ? 0.744 4.806 21.685 1.00 94.12 91 LYS A O 1
ATOM 768 N N . GLU A 1 92 ? 1.243 6.459 20.248 1.00 94.06 92 GLU A N 1
ATOM 769 C CA . GLU A 1 92 ? 0.706 7.554 21.060 1.00 94.06 92 GLU A CA 1
ATOM 770 C C . GLU A 1 92 ? -0.814 7.464 21.212 1.00 94.06 92 GLU A C 1
ATOM 772 O O . GLU A 1 92 ? -1.328 7.695 22.303 1.00 94.06 92 GLU A O 1
ATOM 777 N N . ALA A 1 93 ? -1.521 7.057 20.154 1.00 93.94 93 ALA A N 1
ATOM 778 C CA . ALA A 1 93 ? -2.959 6.827 20.204 1.00 93.94 93 ALA A CA 1
ATOM 779 C C . ALA A 1 93 ? -3.324 5.711 21.190 1.00 93.94 93 ALA A C 1
ATOM 781 O O . ALA A 1 93 ? -4.245 5.884 21.979 1.00 93.94 93 ALA A O 1
ATOM 782 N N . TYR A 1 94 ? -2.579 4.598 21.204 1.00 94.56 94 TYR A N 1
ATOM 783 C CA . TYR A 1 94 ? -2.804 3.526 22.183 1.00 94.56 94 TYR A CA 1
ATOM 784 C C . TYR A 1 94 ? -2.625 4.001 23.625 1.00 94.56 94 TYR A C 1
ATOM 786 O O . TYR A 1 94 ? -3.444 3.672 24.478 1.00 94.56 94 TYR A O 1
ATOM 794 N N . ILE A 1 95 ? -1.578 4.786 23.895 1.00 93.25 95 ILE A N 1
ATOM 795 C CA . ILE A 1 95 ? -1.342 5.348 25.231 1.00 93.25 95 ILE A CA 1
ATOM 796 C C . ILE A 1 95 ? -2.504 6.269 25.618 1.00 93.25 95 ILE A C 1
ATOM 798 O O . ILE A 1 95 ? -3.079 6.113 26.690 1.00 93.25 95 ILE A O 1
ATOM 802 N N . HIS A 1 96 ? -2.916 7.160 24.714 1.00 94.06 96 HIS A N 1
ATOM 803 C CA . HIS A 1 96 ? -4.008 8.092 24.976 1.00 94.06 96 HIS A CA 1
ATOM 804 C C . HIS A 1 96 ? -5.359 7.386 25.170 1.00 94.06 96 HIS A C 1
ATOM 806 O O . HIS A 1 96 ? -6.111 7.751 26.065 1.00 94.06 96 HIS A O 1
ATOM 812 N N . MET A 1 97 ? -5.663 6.339 24.395 1.00 93.00 97 MET A N 1
ATOM 813 C CA . MET A 1 97 ? -6.873 5.530 24.594 1.00 93.00 97 MET A CA 1
ATOM 814 C C . MET A 1 97 ? -6.853 4.801 25.946 1.00 93.00 97 MET A C 1
ATOM 816 O O . MET A 1 97 ? -7.880 4.759 26.632 1.00 93.00 97 MET A O 1
ATOM 820 N N . LYS A 1 98 ? -5.681 4.303 26.373 1.00 92.06 98 LYS A N 1
ATOM 821 C CA . LYS A 1 98 ? -5.496 3.659 27.681 1.00 92.06 98 LYS A CA 1
ATOM 822 C C . LYS A 1 98 ? -5.635 4.641 28.850 1.00 92.06 98 LYS A C 1
ATOM 824 O O . LYS A 1 98 ? -6.188 4.271 29.880 1.00 92.06 98 LYS A O 1
ATOM 829 N N . GLU A 1 99 ? -5.191 5.883 28.700 1.00 91.38 99 GLU A N 1
ATOM 830 C CA . GLU A 1 99 ? -5.340 6.924 29.730 1.00 91.38 99 GLU A CA 1
ATOM 831 C C . GLU A 1 99 ? -6.746 7.545 29.736 1.00 91.38 99 GLU A C 1
ATOM 833 O O . GLU A 1 99 ? -7.250 7.935 30.786 1.00 91.38 99 GLU A O 1
ATOM 838 N N . ASN A 1 100 ? -7.403 7.619 28.573 1.00 92.81 100 ASN A N 1
ATOM 839 C CA . ASN A 1 100 ? -8.674 8.313 28.394 1.00 92.81 100 ASN A CA 1
ATOM 840 C C . ASN A 1 100 ? -9.760 7.385 27.808 1.00 92.81 100 ASN A C 1
ATOM 842 O O . ASN A 1 100 ? -9.842 7.211 26.586 1.00 92.81 100 ASN A O 1
ATOM 846 N N . PRO A 1 101 ? -10.644 6.818 28.653 1.00 90.75 101 PRO A N 1
ATOM 847 C CA . PRO A 1 101 ? -11.749 5.971 28.204 1.00 90.75 101 PRO A CA 1
ATOM 848 C C . PRO A 1 101 ? -12.707 6.642 27.223 1.00 90.75 101 PRO A C 1
ATOM 850 O O . PRO A 1 101 ? -13.171 5.995 26.286 1.00 90.75 101 PRO A O 1
ATOM 853 N N . ALA A 1 102 ? -12.950 7.945 27.378 1.00 92.94 102 ALA A N 1
ATOM 854 C CA . ALA A 1 102 ? -13.813 8.680 26.459 1.00 92.94 102 ALA A CA 1
ATOM 855 C C . ALA A 1 102 ? -13.204 8.755 25.049 1.00 92.94 102 ALA A C 1
ATOM 857 O O . ALA A 1 102 ? -13.933 8.726 24.057 1.00 92.94 102 ALA A O 1
ATOM 858 N N . TYR A 1 103 ? -11.871 8.816 24.944 1.00 94.38 103 TYR A N 1
ATOM 859 C CA . TYR A 1 103 ? -11.186 8.787 23.653 1.00 94.38 103 TYR A CA 1
ATOM 860 C C . TYR A 1 103 ? -11.240 7.397 23.003 1.00 94.38 103 TYR A C 1
ATOM 862 O O . TYR A 1 103 ? -11.556 7.309 21.818 1.00 94.38 103 TYR A O 1
ATOM 870 N N . GLU A 1 104 ? -11.018 6.319 23.769 1.00 93.81 104 GLU A N 1
ATOM 871 C CA . GLU A 1 104 ? -11.204 4.935 23.287 1.00 93.81 104 GLU A CA 1
ATOM 872 C C . GLU A 1 104 ? -12.609 4.741 22.703 1.00 93.81 104 GLU A C 1
ATOM 874 O O . GLU A 1 104 ? -12.762 4.299 21.561 1.00 93.81 104 GLU A O 1
ATOM 879 N N . GLU A 1 105 ? -13.638 5.116 23.467 1.00 94.19 105 GLU A N 1
ATOM 880 C CA . GLU A 1 105 ? -15.025 4.967 23.035 1.00 94.19 105 GLU A CA 1
ATOM 881 C C . GLU A 1 105 ? -15.308 5.800 21.781 1.00 94.19 105 GLU A C 1
ATOM 883 O O . GLU A 1 105 ? -15.949 5.317 20.846 1.00 94.19 105 GLU A O 1
ATOM 888 N N . ALA A 1 106 ? -14.782 7.026 21.706 1.00 94.88 106 ALA A N 1
ATOM 889 C CA . ALA A 1 106 ? -14.939 7.874 20.532 1.00 94.88 106 ALA A CA 1
ATOM 890 C C . ALA A 1 106 ? -14.298 7.254 19.276 1.00 94.88 106 ALA A C 1
ATOM 892 O O . ALA A 1 106 ? -14.908 7.292 18.203 1.00 94.88 106 ALA A O 1
ATOM 893 N N . VAL A 1 107 ? -13.106 6.657 19.398 1.00 94.69 107 VAL A N 1
ATOM 894 C CA . VAL A 1 107 ? -12.408 5.977 18.292 1.00 94.69 107 VAL A CA 1
ATOM 895 C C . VAL A 1 107 ? -13.183 4.742 17.836 1.00 94.69 107 VAL A C 1
ATOM 897 O O . VAL A 1 107 ? -13.466 4.604 16.643 1.00 94.69 107 VAL A O 1
ATOM 900 N N . LEU A 1 108 ? -13.590 3.875 18.770 1.00 94.88 108 LEU A N 1
ATOM 901 C CA . LEU A 1 108 ? -14.354 2.665 18.453 1.00 94.88 108 LEU A CA 1
ATOM 902 C C . LEU A 1 108 ? -15.718 3.000 17.846 1.00 94.88 108 LEU A C 1
ATOM 904 O O . LEU A 1 108 ? -16.122 2.387 16.860 1.00 94.88 108 LEU A O 1
ATOM 908 N N . LYS A 1 109 ? -16.407 4.014 18.376 1.00 95.12 109 LYS A N 1
ATOM 909 C CA . LYS A 1 109 ? -17.686 4.495 17.839 1.00 95.12 109 LYS A CA 1
ATOM 910 C C . LYS A 1 109 ? -17.532 5.061 16.431 1.00 95.12 109 LYS A C 1
ATOM 912 O O . LYS A 1 109 ? -18.403 4.837 15.589 1.00 95.12 109 LYS A O 1
ATOM 917 N N . ARG A 1 110 ? -16.438 5.781 16.159 1.00 94.75 110 ARG A N 1
ATOM 918 C CA . ARG A 1 110 ? -16.150 6.307 14.820 1.00 94.75 110 ARG A CA 1
ATOM 919 C C . ARG A 1 110 ? -15.863 5.182 13.827 1.00 94.75 110 ARG A C 1
ATOM 921 O O . ARG A 1 110 ? -16.508 5.143 12.785 1.00 94.75 110 ARG A O 1
ATOM 928 N N . LEU A 1 111 ? -14.994 4.235 14.184 1.00 94.31 111 LEU A N 1
ATOM 929 C CA . LEU A 1 111 ? -14.727 3.045 13.369 1.00 94.31 111 LEU A CA 1
ATOM 930 C C . LEU A 1 111 ? -16.000 2.236 13.103 1.00 94.31 111 LEU A C 1
ATOM 932 O O . LEU A 1 111 ? -16.269 1.873 11.963 1.00 94.31 111 LEU A O 1
ATOM 936 N N . ALA A 1 112 ? -16.812 1.990 14.133 1.00 94.25 112 ALA A N 1
ATOM 937 C CA . ALA A 1 112 ? -18.070 1.260 14.003 1.00 94.25 112 ALA A CA 1
ATOM 938 C C . ALA A 1 112 ? -19.042 1.957 13.043 1.00 94.25 112 ALA A C 1
ATOM 940 O O . ALA A 1 112 ? -19.731 1.296 12.268 1.00 94.25 112 ALA A O 1
ATOM 941 N N . LYS A 1 113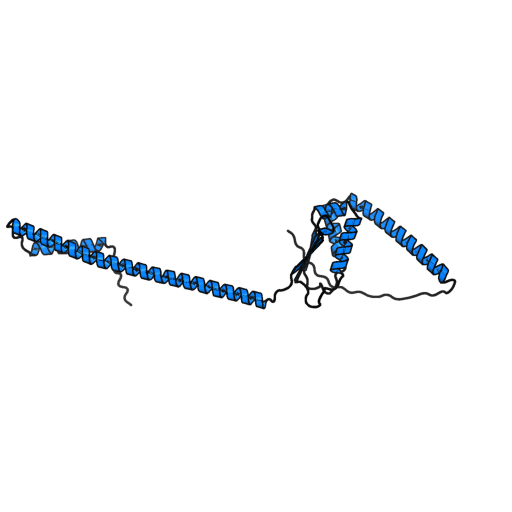 ? -19.091 3.294 13.076 1.00 93.19 113 LYS A N 1
ATOM 942 C CA . LYS A 1 113 ? -19.893 4.085 12.142 1.00 93.19 113 LYS A CA 1
ATOM 943 C C . LYS A 1 113 ? -19.377 3.936 10.712 1.00 93.19 113 LYS A C 1
ATOM 945 O O . LYS A 1 113 ? -20.173 3.634 9.829 1.00 93.19 113 LYS A O 1
ATOM 950 N N . ASP A 1 114 ? -18.078 4.114 10.495 1.00 90.75 114 ASP A N 1
ATOM 951 C CA . ASP A 1 114 ? -17.492 4.115 9.151 1.00 90.75 114 ASP A CA 1
ATOM 952 C C . ASP A 1 114 ? -17.545 2.708 8.510 1.00 90.75 114 ASP A C 1
ATOM 954 O O . ASP A 1 114 ? -17.838 2.578 7.324 1.00 90.75 114 ASP A O 1
ATOM 958 N N . LEU A 1 115 ? -17.375 1.643 9.304 1.00 90.12 115 LEU A N 1
ATOM 959 C CA . LEU A 1 115 ? -17.501 0.245 8.860 1.00 90.12 115 LEU A CA 1
ATOM 960 C C . LEU A 1 115 ? -18.953 -0.238 8.744 1.00 90.12 115 LEU A C 1
ATOM 962 O O . LEU A 1 115 ? -19.259 -1.107 7.926 1.00 90.12 115 LEU A O 1
ATOM 966 N N . GLY A 1 116 ? -19.850 0.293 9.576 1.00 89.69 116 GLY A N 1
ATOM 967 C CA . GLY A 1 116 ? -21.266 -0.072 9.594 1.00 89.69 116 GLY A CA 1
ATOM 968 C C . GLY A 1 116 ? -22.092 0.622 8.511 1.00 89.69 116 GLY A C 1
ATOM 969 O O . GLY A 1 116 ? -23.187 0.160 8.185 1.00 89.69 116 GLY A O 1
ATOM 970 N N . GLN A 1 117 ? -21.583 1.716 7.941 1.00 86.69 117 GLN A N 1
ATOM 971 C CA . GLN A 1 117 ? -22.205 2.400 6.815 1.00 86.69 117 GLN A CA 1
ATOM 972 C C . GLN A 1 117 ? -22.010 1.620 5.513 1.00 86.69 117 GLN A C 1
ATOM 974 O O . GLN A 1 117 ? -20.987 0.976 5.289 1.00 86.69 117 GLN A O 1
ATOM 979 N N . GLN A 1 118 ? -23.016 1.685 4.642 1.00 80.50 118 GLN A N 1
ATOM 980 C CA . GLN A 1 118 ? -22.904 1.192 3.276 1.00 80.50 118 GLN A CA 1
ATOM 981 C C . GLN A 1 118 ? -21.842 2.005 2.522 1.00 80.50 118 GLN A C 1
ATOM 983 O O . GLN A 1 118 ? -21.790 3.227 2.663 1.00 80.50 118 GLN A O 1
ATOM 988 N N . SER A 1 119 ? -21.027 1.337 1.699 1.00 74.44 119 SER A N 1
ATOM 989 C CA . SER A 1 119 ? -20.134 2.025 0.759 1.00 74.44 119 SER A CA 1
ATOM 990 C C . SER A 1 119 ? -20.940 3.003 -0.104 1.00 74.44 119 SER A C 1
ATOM 992 O O . SER A 1 119 ? -22.043 2.675 -0.545 1.00 74.44 119 SER A O 1
ATOM 994 N N . TYR A 1 120 ? -20.392 4.197 -0.343 1.00 67.81 120 TYR A N 1
ATOM 995 C CA . TYR A 1 120 ? -21.086 5.320 -0.984 1.00 67.81 120 TYR A CA 1
ATOM 996 C C . TYR A 1 120 ? -21.749 4.961 -2.324 1.00 67.81 120 TYR A C 1
ATOM 998 O O . TYR A 1 120 ? -22.762 5.562 -2.679 1.00 67.81 120 TYR A O 1
ATOM 1006 N N . LEU A 1 121 ? -21.200 3.985 -3.058 1.00 63.97 121 LEU A N 1
ATOM 1007 C CA . LEU A 1 121 ? -21.719 3.518 -4.340 1.00 63.97 121 LEU A CA 1
ATOM 1008 C C . LEU A 1 121 ? -21.614 1.981 -4.444 1.00 63.97 121 LEU A C 1
ATOM 1010 O O . LEU A 1 121 ? -20.508 1.444 -4.349 1.00 63.97 121 LEU A O 1
ATOM 1014 N N . PRO A 1 122 ? -22.731 1.259 -4.666 1.00 60.94 122 PRO A N 1
ATOM 1015 C CA . PRO A 1 122 ? -22.705 -0.180 -4.934 1.00 60.94 122 PRO A CA 1
ATOM 1016 C C . PRO A 1 122 ? -21.865 -0.489 -6.183 1.00 60.94 122 PRO A C 1
ATOM 1018 O O . PRO A 1 122 ? -22.106 0.098 -7.239 1.00 60.94 122 PRO A O 1
ATOM 1021 N N . GLY A 1 123 ? -20.898 -1.405 -6.084 1.00 62.81 123 GLY A N 1
ATOM 1022 C CA . GLY A 1 123 ? -20.021 -1.788 -7.199 1.00 62.81 123 GLY A CA 1
ATOM 1023 C C . GLY A 1 123 ? -18.801 -0.882 -7.414 1.00 62.81 123 GLY A C 1
ATOM 1024 O O . GLY A 1 123 ? -17.999 -1.153 -8.305 1.00 62.81 123 GLY A O 1
ATOM 1025 N N . TRP A 1 124 ? -18.658 0.183 -6.621 1.00 66.94 124 TRP A N 1
ATOM 1026 C CA . TRP A 1 124 ? -17.447 1.009 -6.530 1.00 66.94 124 TRP A CA 1
ATOM 1027 C C . TRP A 1 124 ? -16.809 0.823 -5.154 1.00 66.94 124 TRP A C 1
ATOM 1029 O O . TRP A 1 124 ? -16.448 1.779 -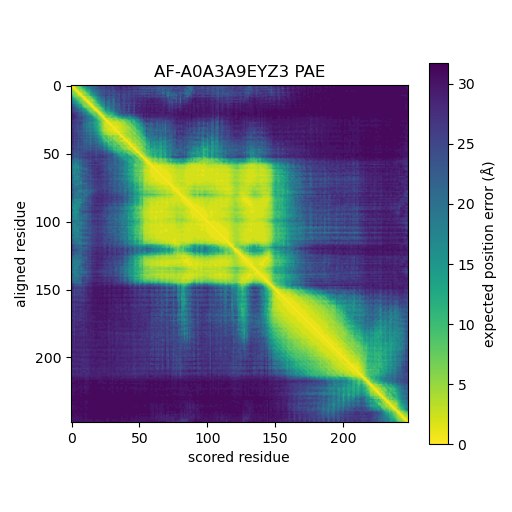4.468 1.00 66.94 124 TRP A O 1
ATOM 1039 N N . GLU A 1 125 ? -16.718 -0.427 -4.708 1.00 73.69 125 GLU A N 1
ATOM 1040 C CA . GLU A 1 125 ? -15.974 -0.741 -3.503 1.00 73.69 125 GLU A CA 1
ATOM 1041 C C . GLU A 1 125 ? -14.473 -0.501 -3.749 1.00 73.69 125 GLU A C 1
ATOM 1043 O O . GLU A 1 125 ? -13.931 -0.950 -4.765 1.00 73.69 125 GLU A O 1
ATOM 1048 N N . PRO A 1 126 ? -13.772 0.199 -2.842 1.00 81.19 126 PRO A N 1
ATOM 1049 C CA . PRO A 1 126 ? -12.322 0.267 -2.902 1.00 81.19 126 PRO A CA 1
ATOM 1050 C C . PRO A 1 126 ? -11.720 -1.131 -2.702 1.00 81.19 126 PRO A C 1
ATOM 1052 O O . PRO A 1 126 ? -12.275 -1.969 -1.988 1.00 81.19 126 PRO A O 1
ATOM 1055 N N . ASP A 1 127 ? -10.555 -1.366 -3.300 1.00 82.00 127 ASP A N 1
ATOM 1056 C CA . ASP A 1 127 ? -9.770 -2.587 -3.095 1.00 82.00 127 ASP A CA 1
ATOM 1057 C C . ASP A 1 127 ? -9.313 -2.710 -1.656 1.00 82.00 127 ASP A C 1
ATOM 1059 O O . ASP A 1 127 ? -9.395 -3.774 -1.047 1.00 82.00 127 ASP A O 1
ATOM 1063 N N . TYR A 1 128 ? -8.803 -1.604 -1.120 1.00 87.44 128 TYR A N 1
ATOM 1064 C CA . TYR A 1 128 ? -8.399 -1.528 0.262 1.00 87.44 128 TYR A CA 1
ATOM 1065 C C . TYR A 1 128 ? -8.716 -0.168 0.862 1.00 87.44 128 TYR A C 1
ATOM 1067 O O . TYR A 1 128 ? -8.719 0.866 0.184 1.00 87.44 128 TYR A O 1
ATOM 1075 N N . ILE A 1 129 ? -8.943 -0.196 2.168 1.00 89.31 129 ILE A N 1
ATOM 1076 C CA . ILE A 1 129 ? -9.102 0.972 3.017 1.00 89.31 129 ILE A CA 1
ATOM 1077 C C . ILE A 1 129 ? -8.105 0.858 4.160 1.00 89.31 129 ILE A C 1
ATOM 1079 O O . ILE A 1 129 ? -7.981 -0.195 4.783 1.00 89.31 129 ILE A O 1
ATOM 1083 N N . VAL A 1 130 ? -7.419 1.957 4.447 1.00 92.25 130 VAL A N 1
ATOM 1084 C CA . VAL A 1 130 ? -6.587 2.116 5.635 1.00 92.25 130 VAL A CA 1
ATOM 1085 C C . VAL A 1 130 ? -7.201 3.202 6.506 1.00 92.25 130 VAL A C 1
ATOM 1087 O O . VAL A 1 130 ? -7.349 4.344 6.071 1.00 92.25 130 VAL A O 1
ATOM 1090 N N . PHE A 1 131 ? -7.554 2.842 7.735 1.00 93.44 131 PHE A N 1
ATOM 1091 C CA . PHE A 1 131 ? -7.908 3.779 8.791 1.00 93.44 131 PHE A CA 1
ATOM 1092 C C . PHE A 1 131 ? -6.654 4.102 9.595 1.00 93.44 131 PHE A C 1
ATOM 1094 O O . PHE A 1 131 ? -6.092 3.220 10.237 1.00 93.44 131 PHE A O 1
ATOM 1101 N N . GLU A 1 132 ? -6.207 5.349 9.555 1.00 94.06 132 GLU A N 1
ATOM 1102 C CA . GLU A 1 132 ? -5.080 5.835 10.348 1.00 94.06 132 GLU A CA 1
ATOM 1103 C C . GLU A 1 132 ? -5.611 6.570 11.577 1.00 94.06 132 GLU A C 1
ATOM 1105 O O . GLU A 1 132 ? -6.404 7.504 11.456 1.00 94.06 132 GLU A O 1
ATOM 1110 N N . ILE A 1 133 ? -5.187 6.136 12.764 1.00 94.69 133 ILE A N 1
ATOM 1111 C CA . ILE A 1 133 ? -5.623 6.680 14.051 1.00 94.69 133 ILE A CA 1
ATOM 1112 C C . ILE A 1 133 ? -4.402 7.262 14.769 1.00 94.69 133 ILE A C 1
ATOM 1114 O O . ILE A 1 133 ? -3.510 6.541 15.241 1.00 94.69 133 ILE A O 1
ATOM 1118 N N . GLY A 1 134 ? -4.356 8.593 14.815 1.00 92.00 134 GLY A N 1
ATOM 1119 C CA . GLY A 1 134 ? -3.361 9.359 15.565 1.00 92.00 134 GLY A CA 1
ATOM 1120 C C . GLY A 1 134 ? -3.774 9.620 17.011 1.00 92.00 134 GLY A C 1
ATOM 1121 O O . GLY A 1 134 ? -4.712 9.016 17.517 1.00 92.00 134 GLY A O 1
ATOM 1122 N N . LYS A 1 135 ? -3.047 10.509 17.693 1.00 91.38 135 LYS A N 1
ATOM 1123 C CA . LYS A 1 135 ? -3.266 10.824 19.114 1.00 91.38 135 LYS A CA 1
ATOM 1124 C C . LYS A 1 135 ? -4.608 11.524 19.357 1.00 91.38 135 LYS A C 1
A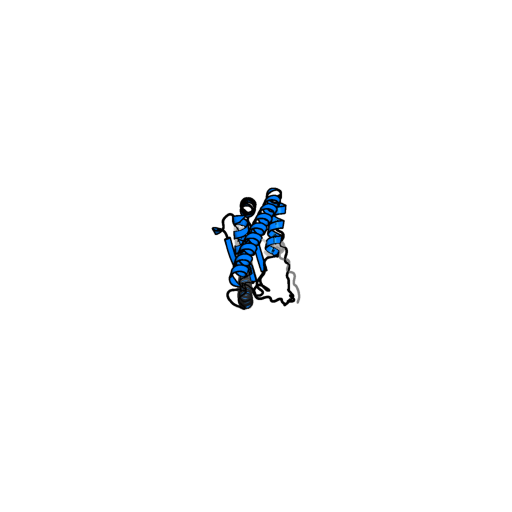TOM 1126 O O . LYS A 1 135 ? -5.252 11.277 20.376 1.00 91.38 135 LYS A O 1
ATOM 1131 N N . ASN A 1 136 ? -5.015 12.389 18.427 1.00 91.31 136 ASN A N 1
ATOM 1132 C CA . ASN A 1 136 ? -6.256 13.153 18.494 1.00 91.31 136 ASN A CA 1
ATOM 1133 C C . ASN A 1 136 ? -7.277 12.637 17.476 1.00 91.31 136 ASN A C 1
ATOM 1135 O O . ASN A 1 136 ? -6.934 11.977 16.499 1.00 91.31 136 ASN A O 1
ATOM 1139 N N . MET A 1 137 ? -8.555 12.973 17.671 1.00 89.88 137 MET A N 1
ATOM 1140 C CA . ME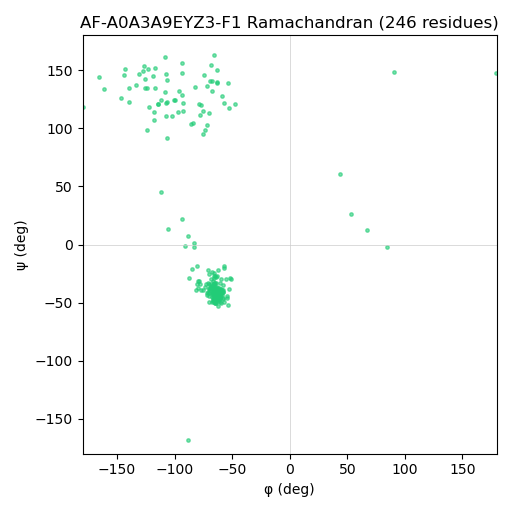T A 1 137 ? -9.606 12.620 16.705 1.00 89.88 137 MET A CA 1
ATOM 1141 C C . MET A 1 137 ? -9.426 13.343 15.356 1.00 89.88 137 MET A C 1
ATOM 1143 O O . MET A 1 137 ? -9.876 12.847 14.330 1.00 89.88 137 MET A O 1
ATOM 1147 N N . GLU A 1 138 ? -8.742 14.490 15.338 1.00 90.06 138 GLU A N 1
ATOM 1148 C CA . GLU A 1 138 ? -8.386 15.220 14.108 1.00 90.06 138 GLU A CA 1
ATOM 1149 C C . GLU A 1 138 ? -7.394 14.453 13.226 1.00 90.06 138 GLU A C 1
ATOM 1151 O O . GLU A 1 138 ? -7.402 14.599 12.005 1.00 90.06 138 GLU A O 1
ATOM 1156 N N . ASP A 1 139 ? -6.577 13.590 13.832 1.00 89.75 139 ASP A N 1
ATOM 1157 C CA . ASP A 1 139 ? -5.616 12.754 13.116 1.00 89.75 139 ASP A CA 1
ATOM 1158 C C . ASP A 1 139 ? -6.255 11.478 12.551 1.00 89.75 139 ASP A C 1
ATOM 1160 O O . ASP A 1 139 ? -5.559 10.658 11.954 1.00 89.75 139 ASP A O 1
ATOM 1164 N N . TYR A 1 140 ? -7.567 11.294 12.738 1.00 92.50 140 TYR A N 1
ATOM 1165 C CA . TYR A 1 140 ? -8.310 10.189 12.149 1.00 92.50 140 TYR A CA 1
ATOM 1166 C C . TYR A 1 140 ? -8.439 10.390 10.638 1.00 92.50 140 TYR A C 1
ATOM 1168 O O . TYR A 1 140 ? -9.129 11.304 10.174 1.00 92.50 140 TYR A O 1
ATOM 1176 N N . LYS A 1 141 ? -7.797 9.520 9.857 1.00 92.62 141 LYS A N 1
ATOM 1177 C CA . LYS A 1 141 ? -7.798 9.596 8.392 1.00 92.62 141 LYS A CA 1
ATOM 1178 C C . LYS A 1 141 ? -8.215 8.274 7.777 1.00 92.62 141 LYS A C 1
ATOM 1180 O O . LYS A 1 141 ? -7.931 7.201 8.299 1.00 92.62 141 LYS A O 1
ATOM 1185 N N . THR A 1 142 ? -8.851 8.369 6.618 1.00 90.00 142 THR A N 1
ATOM 1186 C CA . THR A 1 142 ? -9.239 7.214 5.814 1.00 90.00 142 THR A CA 1
ATOM 1187 C C . THR A 1 142 ? -8.600 7.345 4.444 1.00 90.00 142 THR A C 1
ATOM 1189 O O . THR A 1 142 ? -8.871 8.297 3.711 1.00 90.00 142 THR A O 1
ATOM 1192 N N . ILE A 1 143 ? -7.753 6.384 4.096 1.00 87.25 143 ILE A N 1
ATOM 1193 C CA . ILE A 1 143 ? -7.131 6.282 2.778 1.00 87.25 143 ILE A CA 1
ATOM 1194 C C . ILE A 1 143 ? -7.810 5.126 2.061 1.00 87.25 143 ILE A C 1
ATOM 1196 O O . ILE A 1 143 ? -7.816 4.006 2.561 1.00 87.25 143 ILE A O 1
ATOM 1200 N N . SER A 1 144 ? -8.386 5.391 0.893 1.00 86.00 144 SER A N 1
ATOM 1201 C CA . SER A 1 144 ? -9.005 4.365 0.054 1.00 86.00 144 SER A CA 1
ATOM 1202 C C . SER A 1 144 ? -8.296 4.297 -1.290 1.00 86.00 144 SER A C 1
ATOM 1204 O O . SER A 1 144 ? -7.839 5.312 -1.820 1.00 86.00 144 SER A O 1
ATOM 1206 N N . SER A 1 145 ? -8.193 3.089 -1.830 1.00 80.94 145 SER A N 1
ATOM 1207 C CA . SER A 1 145 ? -7.705 2.857 -3.183 1.00 80.94 145 SER A CA 1
ATOM 1208 C C . SER A 1 145 ? -8.746 2.075 -3.959 1.00 80.94 145 SER A C 1
ATOM 1210 O O . SER A 1 145 ? -9.291 1.100 -3.453 1.00 80.94 145 SER A O 1
ATOM 1212 N N . TYR A 1 146 ? -9.012 2.498 -5.186 1.00 74.44 146 TYR A N 1
ATOM 1213 C CA . TYR A 1 146 ? -9.961 1.856 -6.088 1.00 74.44 146 TYR A CA 1
ATOM 1214 C C . TYR A 1 146 ? -9.185 1.137 -7.187 1.00 74.44 146 TYR A C 1
ATOM 1216 O O . TYR A 1 146 ? -8.141 1.640 -7.625 1.00 74.44 146 TYR A O 1
ATOM 1224 N N . LYS A 1 147 ? -9.711 0.005 -7.680 1.00 63.66 147 LYS A N 1
ATOM 1225 C CA . LYS A 1 147 ? -9.184 -0.614 -8.902 1.00 63.66 147 LYS A CA 1
ATOM 1226 C C . LYS A 1 147 ? -9.155 0.445 -9.992 1.00 63.66 147 LYS A C 1
ATOM 1228 O O . LYS A 1 147 ? -10.196 0.946 -10.408 1.00 63.66 147 LYS A O 1
ATOM 1233 N N . ARG A 1 148 ? -7.962 0.767 -10.487 1.00 55.19 148 ARG A N 1
ATOM 1234 C CA . ARG A 1 148 ? -7.850 1.270 -11.857 1.00 55.19 148 ARG A CA 1
ATOM 1235 C C . ARG A 1 148 ? -8.118 0.082 -12.767 1.00 55.19 148 ARG A C 1
ATOM 1237 O O . ARG A 1 148 ? -7.613 -1.005 -12.488 1.00 55.19 148 ARG A O 1
ATOM 1244 N N . ASP A 1 149 ? -8.912 0.273 -13.816 1.00 56.41 149 ASP A N 1
ATOM 1245 C CA . ASP A 1 149 ? -9.206 -0.789 -14.775 1.00 56.41 149 ASP A CA 1
ATOM 1246 C C . ASP A 1 149 ? -7.907 -1.495 -15.190 1.00 56.41 149 ASP A C 1
ATOM 1248 O O . ASP A 1 149 ? -6.985 -0.868 -15.719 1.00 56.41 149 ASP A O 1
ATOM 1252 N N . ASN A 1 150 ? -7.829 -2.811 -14.951 1.00 57.62 150 ASN A N 1
ATOM 1253 C CA . ASN A 1 150 ? -6.653 -3.639 -15.262 1.00 57.62 150 ASN A CA 1
ATOM 1254 C C . ASN A 1 150 ? -6.180 -3.452 -16.711 1.00 57.62 150 ASN A C 1
ATOM 1256 O O . ASN A 1 150 ? -4.991 -3.550 -16.998 1.00 57.62 150 ASN A O 1
ATOM 1260 N N . LYS A 1 151 ? -7.112 -3.131 -17.614 1.00 62.12 151 LYS A N 1
ATOM 1261 C CA . LYS A 1 151 ? -6.847 -2.867 -19.025 1.00 62.12 151 LYS A CA 1
ATOM 1262 C C . LYS A 1 151 ? -5.950 -1.646 -19.241 1.00 62.12 151 LYS A C 1
ATOM 1264 O O . LYS A 1 151 ? -5.038 -1.718 -20.053 1.00 62.12 151 LYS A O 1
ATOM 1269 N N . GLN A 1 152 ? -6.151 -0.570 -18.481 1.00 62.47 152 GLN A N 1
ATOM 1270 C CA . GLN A 1 152 ? -5.325 0.636 -18.573 1.00 62.47 152 GLN A CA 1
ATOM 1271 C C . GLN A 1 152 ? -3.900 0.358 -18.080 1.00 62.47 152 GLN A C 1
ATOM 1273 O O . GLN A 1 152 ? -2.928 0.755 -18.711 1.00 62.47 152 GLN A O 1
ATOM 1278 N N . ILE A 1 153 ? -3.774 -0.397 -16.983 1.00 62.28 153 ILE A N 1
ATOM 1279 C CA . ILE A 1 153 ? -2.473 -0.819 -16.448 1.00 62.28 153 ILE A CA 1
ATOM 1280 C C . ILE A 1 153 ? -1.741 -1.698 -17.468 1.00 62.28 153 ILE A C 1
ATOM 1282 O O . ILE A 1 153 ? -0.545 -1.519 -17.690 1.00 62.28 153 ILE A O 1
ATOM 1286 N N . GLU A 1 154 ? -2.443 -2.641 -18.097 1.00 70.25 154 GLU A N 1
ATOM 1287 C CA . GLU A 1 154 ? -1.875 -3.542 -19.098 1.00 70.25 154 GLU A CA 1
ATOM 1288 C C . GLU A 1 154 ? -1.484 -2.812 -20.394 1.00 70.25 154 GLU A C 1
ATOM 1290 O O . GLU A 1 154 ? -0.417 -3.083 -20.953 1.00 70.25 154 GLU A O 1
ATOM 1295 N N . GLU A 1 155 ? -2.288 -1.840 -20.834 1.00 75.81 155 GLU A N 1
ATOM 1296 C CA . GLU A 1 155 ? -1.980 -0.948 -21.957 1.00 75.81 155 GLU A CA 1
ATOM 1297 C C . GLU A 1 155 ? -0.732 -0.097 -21.671 1.00 75.81 155 GLU A C 1
ATOM 1299 O O . GLU A 1 155 ? 0.215 -0.129 -22.465 1.00 75.81 155 GLU A O 1
ATOM 1304 N N . ASP A 1 156 ? -0.655 0.543 -20.501 1.00 77.81 156 ASP A N 1
ATOM 1305 C CA . ASP A 1 156 ? 0.513 1.318 -20.060 1.00 77.81 156 ASP A CA 1
ATOM 1306 C C . ASP A 1 156 ? 1.781 0.441 -19.999 1.00 77.81 156 ASP A C 1
ATOM 1308 O O . ASP A 1 156 ? 2.863 0.820 -20.468 1.00 77.81 156 ASP A O 1
ATOM 1312 N N . TYR A 1 157 ? 1.662 -0.782 -19.468 1.00 78.81 157 TYR A N 1
ATOM 1313 C CA . TYR A 1 157 ? 2.780 -1.729 -19.388 1.00 78.81 157 TYR A CA 1
ATOM 1314 C C . TYR A 1 157 ? 3.226 -2.217 -20.774 1.00 78.81 157 TYR A C 1
ATOM 1316 O O . TYR A 1 157 ? 4.423 -2.411 -21.039 1.00 78.81 157 TYR A O 1
ATOM 1324 N N . LEU A 1 158 ? 2.272 -2.407 -21.687 1.00 85.19 158 LEU A N 1
ATOM 1325 C CA . LEU A 1 158 ? 2.535 -2.784 -23.069 1.00 85.19 158 LEU A CA 1
ATOM 1326 C C . LEU A 1 158 ? 3.240 -1.654 -23.829 1.00 85.19 158 LEU A C 1
ATOM 1328 O O . LEU A 1 158 ? 4.197 -1.921 -24.570 1.00 85.19 158 LEU A O 1
ATOM 1332 N N . GLU A 1 159 ? 2.815 -0.405 -23.634 1.00 87.75 159 GLU A N 1
ATOM 1333 C CA . GLU A 1 159 ? 3.476 0.780 -24.185 1.00 87.75 159 GLU A CA 1
ATOM 1334 C C . GLU A 1 159 ? 4.902 0.928 -23.658 1.00 87.75 159 GLU A C 1
ATOM 1336 O O . GLU A 1 159 ? 5.842 1.051 -24.455 1.00 87.75 159 GLU A O 1
ATOM 1341 N N . TYR A 1 160 ? 5.098 0.787 -22.345 1.00 88.12 160 TYR A N 1
ATOM 1342 C CA . TYR A 1 160 ? 6.424 0.772 -21.729 1.00 88.12 160 TYR A CA 1
ATOM 1343 C C . TYR A 1 160 ? 7.339 -0.290 -22.369 1.00 88.12 160 TYR A C 1
ATOM 1345 O O . TYR A 1 160 ? 8.475 0.004 -22.764 1.00 88.12 160 TYR A O 1
ATOM 1353 N N . ARG A 1 161 ? 6.839 -1.520 -22.574 1.00 90.38 161 ARG A N 1
ATOM 1354 C CA . ARG A 1 161 ? 7.595 -2.598 -23.243 1.00 90.38 161 ARG A CA 1
ATOM 1355 C C . ARG A 1 161 ? 7.916 -2.292 -24.706 1.00 90.38 161 ARG A C 1
ATOM 1357 O O . ARG A 1 161 ? 8.988 -2.676 -25.186 1.00 90.38 161 ARG A O 1
ATOM 1364 N N . LYS A 1 162 ? 7.001 -1.659 -25.446 1.00 93.88 162 LYS A N 1
ATOM 1365 C CA . LYS A 1 162 ? 7.241 -1.231 -26.837 1.00 93.88 162 LYS A CA 1
ATOM 1366 C C . LYS A 1 162 ? 8.315 -0.141 -26.885 1.00 93.88 162 LYS A C 1
ATOM 1368 O O . LYS A 1 162 ? 9.256 -0.251 -27.673 1.00 93.88 162 LYS A O 1
ATOM 1373 N N . ALA A 1 163 ? 8.228 0.856 -26.005 1.00 93.75 163 ALA A N 1
ATOM 1374 C CA . ALA A 1 163 ? 9.198 1.942 -25.909 1.00 93.75 163 ALA A CA 1
ATOM 1375 C C . ALA A 1 163 ? 10.599 1.432 -25.536 1.00 93.75 163 ALA A C 1
ATOM 1377 O O . ALA A 1 163 ? 11.585 1.821 -26.167 1.00 93.75 163 ALA A O 1
ATOM 1378 N N . LYS A 1 164 ? 10.692 0.510 -24.568 1.00 92.50 164 LYS A N 1
ATOM 1379 C CA . LYS A 1 164 ? 11.957 -0.120 -24.165 1.00 92.50 164 LYS A CA 1
ATOM 1380 C C . LYS A 1 164 ? 12.615 -0.873 -25.326 1.00 92.50 164 LYS A C 1
ATOM 1382 O O . LYS A 1 164 ? 13.761 -0.575 -25.655 1.00 92.50 164 LYS A O 1
ATOM 1387 N N . ARG A 1 165 ? 11.867 -1.739 -26.025 1.00 91.62 165 ARG A N 1
ATOM 1388 C CA . ARG A 1 165 ? 12.366 -2.454 -27.219 1.00 91.62 165 ARG A CA 1
ATOM 1389 C C . ARG A 1 165 ? 12.841 -1.504 -28.316 1.00 91.62 165 ARG A C 1
ATOM 1391 O O . ARG A 1 165 ? 13.873 -1.748 -28.930 1.00 91.62 165 ARG A O 1
ATOM 1398 N N . LYS A 1 166 ? 12.117 -0.404 -28.551 1.00 94.94 166 LYS A N 1
ATOM 1399 C CA . LYS A 1 166 ? 12.508 0.608 -29.545 1.00 94.94 166 LYS A CA 1
ATOM 1400 C C . LYS A 1 166 ? 13.843 1.271 -29.183 1.00 94.94 166 LYS A C 1
ATOM 1402 O O . LYS A 1 166 ? 14.682 1.453 -30.063 1.00 94.94 166 LYS A O 1
ATOM 1407 N N . LYS A 1 167 ? 14.060 1.600 -27.902 1.00 94.31 167 LYS A N 1
ATOM 1408 C CA . LYS A 1 167 ? 15.336 2.153 -27.411 1.00 94.31 167 LYS A CA 1
ATOM 1409 C C . LYS A 1 167 ? 16.480 1.145 -27.547 1.00 94.31 167 LYS A C 1
ATOM 1411 O O . LYS A 1 167 ? 17.542 1.502 -28.046 1.00 94.31 167 LYS A O 1
ATOM 1416 N N . GLU A 1 168 ? 16.252 -0.105 -27.152 1.00 93.25 168 GLU A N 1
ATOM 1417 C CA . GLU A 1 168 ? 17.244 -1.184 -27.251 1.00 93.25 168 GLU A CA 1
ATOM 1418 C C . GLU A 1 168 ? 17.640 -1.469 -28.705 1.00 93.25 168 GLU A C 1
ATOM 1420 O O . GLU A 1 168 ? 18.828 -1.571 -29.007 1.00 93.25 168 GLU A O 1
ATOM 1425 N N . LEU A 1 169 ? 16.665 -1.520 -29.619 1.00 94.44 169 LEU A N 1
ATOM 1426 C CA . LEU A 1 169 ? 16.916 -1.713 -31.046 1.00 94.44 169 LEU A CA 1
ATOM 1427 C C . LEU A 1 169 ? 17.732 -0.559 -31.635 1.00 94.44 169 LEU A C 1
ATOM 1429 O O . LEU A 1 169 ? 18.687 -0.803 -32.368 1.00 94.44 169 LEU A O 1
ATOM 1433 N N . LYS A 1 170 ? 17.393 0.688 -31.288 1.00 95.50 170 LYS A N 1
ATOM 1434 C CA . LYS A 1 170 ? 18.141 1.865 -31.745 1.00 95.50 170 LYS A CA 1
ATOM 1435 C C . LYS A 1 170 ? 19.590 1.827 -31.251 1.00 95.50 170 LYS A C 1
ATOM 1437 O O . LYS A 1 170 ? 20.510 1.996 -32.044 1.00 95.50 170 LYS A O 1
ATOM 1442 N N . LEU A 1 171 ? 19.795 1.502 -29.974 1.00 95.00 171 LEU A N 1
ATOM 1443 C CA . LEU A 1 171 ? 21.132 1.351 -29.398 1.00 95.00 171 LEU A CA 1
ATOM 1444 C C . LEU A 1 171 ? 21.923 0.223 -30.078 1.00 95.00 171 LEU A C 1
ATOM 1446 O O . LEU A 1 171 ? 23.128 0.344 -30.299 1.00 95.00 171 LEU A O 1
ATOM 1450 N N . TRP A 1 172 ? 21.260 -0.886 -30.411 1.00 93.00 172 TRP A N 1
ATOM 1451 C CA . TRP A 1 172 ? 21.882 -1.993 -31.133 1.00 93.00 172 TRP A CA 1
ATOM 1452 C C . TRP A 1 172 ? 22.284 -1.596 -32.561 1.00 93.00 172 TRP A C 1
ATOM 1454 O O . TRP A 1 172 ? 23.409 -1.880 -32.973 1.00 93.00 172 TRP A O 1
ATOM 1464 N N . GLN A 1 173 ? 21.418 -0.879 -33.283 1.00 94.00 173 GLN A N 1
ATOM 1465 C CA . GLN A 1 173 ? 21.712 -0.349 -34.619 1.00 94.00 173 GLN A CA 1
ATOM 1466 C C . GLN A 1 173 ? 22.890 0.635 -34.595 1.00 94.00 173 GLN A C 1
ATOM 1468 O O . GLN A 1 173 ? 23.798 0.519 -35.415 1.00 94.00 173 GLN A O 1
ATOM 1473 N N . GLU A 1 174 ? 22.927 1.550 -33.622 1.00 93.81 174 GLU A N 1
ATOM 1474 C CA . GLU A 1 174 ? 24.046 2.481 -33.430 1.00 93.81 174 GLU A CA 1
ATOM 1475 C C . GLU A 1 174 ? 25.354 1.728 -33.152 1.00 93.81 174 GLU A C 1
ATOM 1477 O O . GLU A 1 174 ? 26.373 1.994 -33.788 1.00 93.81 174 GLU A O 1
ATOM 1482 N N . LYS A 1 175 ? 25.334 0.720 -32.267 1.00 93.00 175 LYS A N 1
ATOM 1483 C CA . LYS A 1 175 ? 26.508 -0.131 -32.001 1.00 93.00 175 LYS A CA 1
ATOM 1484 C C . LYS A 1 175 ? 26.989 -0.862 -33.254 1.00 93.00 175 LYS A C 1
ATOM 1486 O O . LYS A 1 175 ? 28.199 -0.927 -33.487 1.00 93.00 175 LYS A O 1
ATOM 1491 N N . LEU A 1 176 ? 26.066 -1.402 -34.050 1.00 92.44 176 LEU A N 1
ATOM 1492 C CA . LEU A 1 176 ? 26.389 -2.085 -35.301 1.00 92.44 176 LEU A CA 1
ATOM 1493 C C . LEU A 1 176 ? 27.037 -1.118 -36.301 1.00 92.44 176 LEU A C 1
ATOM 1495 O O . LEU A 1 176 ? 28.090 -1.430 -36.858 1.00 92.44 176 LEU A O 1
ATOM 1499 N N . PHE A 1 177 ? 26.463 0.076 -36.459 1.00 93.12 177 PHE A N 1
ATOM 1500 C CA . PHE A 1 177 ? 27.000 1.122 -37.326 1.00 93.12 177 PHE A CA 1
ATOM 1501 C C . PHE A 1 177 ? 28.400 1.565 -36.885 1.00 93.12 177 PHE A C 1
ATOM 1503 O O . PHE A 1 177 ? 29.325 1.608 -37.696 1.00 93.12 177 PHE A O 1
ATOM 1510 N N . LEU A 1 178 ? 28.601 1.812 -35.586 1.00 93.94 178 LEU A N 1
ATOM 1511 C CA . LEU A 1 178 ? 29.913 2.172 -35.041 1.00 93.94 178 LEU A CA 1
ATOM 1512 C C . LEU A 1 178 ? 30.952 1.071 -35.266 1.00 93.94 178 LEU A C 1
ATOM 1514 O O . LEU A 1 178 ? 32.119 1.375 -35.516 1.00 93.94 178 LEU A O 1
ATOM 1518 N N . LYS A 1 179 ? 30.552 -0.202 -35.168 1.00 92.25 179 LYS A N 1
ATOM 1519 C CA . LYS A 1 179 ? 31.441 -1.334 -35.445 1.00 92.25 179 LYS A CA 1
ATOM 1520 C C . LYS A 1 179 ? 31.880 -1.333 -36.910 1.00 92.25 179 LYS A C 1
ATOM 1522 O O . LYS A 1 179 ? 33.081 -1.340 -37.169 1.00 92.25 179 LYS A O 1
ATOM 1527 N N . GLN A 1 180 ? 30.930 -1.226 -37.841 1.00 89.81 180 GLN A N 1
ATOM 1528 C CA . GLN A 1 180 ? 31.217 -1.155 -39.279 1.00 89.81 180 GLN A CA 1
ATOM 1529 C C . GLN A 1 180 ? 32.090 0.056 -39.634 1.00 89.81 180 GLN A C 1
ATOM 1531 O O . GLN A 1 180 ? 33.039 -0.057 -40.409 1.00 89.81 180 GLN A O 1
ATOM 1536 N N . TYR A 1 181 ? 31.813 1.214 -39.033 1.00 91.56 181 TYR A N 1
ATOM 1537 C CA . TYR A 1 181 ? 32.597 2.429 -39.235 1.00 91.56 181 TYR A CA 1
ATOM 1538 C C . TYR A 1 181 ? 34.039 2.279 -38.730 1.00 91.56 181 TYR A C 1
ATOM 1540 O O . TYR A 1 181 ? 34.988 2.615 -39.438 1.00 91.56 181 TYR A O 1
ATOM 1548 N N . LYS A 1 182 ? 34.227 1.708 -37.531 1.00 91.00 182 LYS A N 1
ATOM 1549 C CA . LYS A 1 182 ? 35.560 1.422 -36.977 1.00 91.00 182 LYS A CA 1
ATOM 1550 C C . LYS A 1 182 ? 36.339 0.435 -37.839 1.00 91.00 182 LYS A C 1
ATOM 1552 O O . LYS A 1 182 ? 37.537 0.626 -38.028 1.00 91.00 182 LYS A O 1
ATOM 1557 N N . GLU A 1 183 ? 35.686 -0.605 -38.349 1.00 88.94 183 GLU A N 1
ATOM 1558 C CA . GLU A 1 183 ? 36.305 -1.555 -39.277 1.00 88.94 183 GLU A CA 1
ATOM 1559 C C . GLU A 1 183 ? 36.733 -0.854 -40.570 1.00 88.94 183 GLU A C 1
ATOM 1561 O O . GLU A 1 183 ? 37.889 -0.983 -40.970 1.00 88.94 183 GLU A O 1
ATOM 1566 N N . ARG A 1 184 ? 35.864 -0.023 -41.162 1.00 89.50 184 ARG A N 1
ATOM 1567 C CA . ARG A 1 184 ? 36.195 0.768 -42.357 1.00 89.50 184 ARG A CA 1
ATOM 1568 C C . ARG A 1 184 ? 37.411 1.668 -42.132 1.00 89.50 184 ARG A C 1
ATOM 1570 O O . ARG A 1 184 ? 38.351 1.604 -42.916 1.00 89.50 184 ARG A O 1
ATOM 1577 N N . LEU A 1 185 ? 37.434 2.433 -41.039 1.00 90.81 185 LEU A N 1
ATOM 1578 C CA . LEU A 1 185 ? 38.574 3.287 -40.690 1.00 90.81 185 LEU A CA 1
ATOM 1579 C C . LEU A 1 185 ? 39.865 2.486 -40.482 1.00 90.81 185 LEU A C 1
ATOM 1581 O O . LEU A 1 185 ? 40.942 2.945 -40.858 1.00 90.81 185 LEU A O 1
ATOM 1585 N N . ARG A 1 186 ? 39.784 1.293 -39.874 1.00 88.00 186 ARG A N 1
ATOM 1586 C CA . ARG A 1 186 ? 40.946 0.400 -39.735 1.00 88.00 186 ARG A CA 1
ATOM 1587 C C . ARG A 1 186 ? 41.475 -0.019 -41.104 1.00 88.00 186 ARG A C 1
ATOM 1589 O O . ARG A 1 186 ? 42.677 0.083 -41.330 1.00 88.00 186 ARG A O 1
ATOM 1596 N N . PHE A 1 187 ? 40.599 -0.448 -42.011 1.00 87.19 187 PHE A N 1
ATOM 1597 C CA . PHE A 1 187 ? 40.999 -0.835 -43.365 1.00 87.19 187 PHE A CA 1
ATOM 1598 C C . PHE A 1 187 ? 41.576 0.335 -44.158 1.00 87.19 187 PHE A C 1
ATOM 1600 O O . PHE A 1 187 ? 42.612 0.181 -44.798 1.00 87.19 187 PHE A O 1
ATOM 1607 N N . GLU A 1 188 ? 40.965 1.513 -44.076 1.00 88.31 188 GLU A N 1
ATOM 1608 C CA . GLU A 1 188 ? 41.450 2.711 -44.757 1.00 88.31 188 GLU A CA 1
ATOM 1609 C C . GLU A 1 188 ? 42.848 3.111 -44.266 1.00 88.31 188 GLU A C 1
ATOM 1611 O O . GLU A 1 188 ? 43.754 3.303 -45.078 1.00 88.31 188 GLU A O 1
ATOM 1616 N N . LYS A 1 189 ? 43.073 3.105 -42.944 1.00 87.94 189 LYS A N 1
ATOM 1617 C CA . LYS A 1 189 ? 44.407 3.325 -42.360 1.00 87.94 189 LYS A CA 1
ATOM 1618 C C . LYS A 1 189 ? 45.431 2.295 -42.834 1.00 87.94 189 LYS A C 1
ATOM 1620 O O . LYS A 1 189 ? 46.564 2.668 -43.125 1.00 87.94 189 LYS A O 1
ATOM 1625 N N . LEU A 1 190 ? 45.051 1.020 -42.939 1.00 87.94 190 LEU A N 1
ATOM 1626 C CA . LEU A 1 190 ? 45.938 -0.029 -43.452 1.00 87.94 190 LEU A CA 1
ATOM 1627 C C . LEU A 1 190 ? 46.294 0.187 -44.928 1.00 87.94 190 LEU A C 1
ATOM 1629 O O . LEU A 1 190 ? 47.443 -0.020 -45.317 1.00 87.94 190 LEU A O 1
ATOM 1633 N N . ILE A 1 191 ? 45.330 0.608 -45.749 1.00 88.94 191 ILE A N 1
ATOM 1634 C CA . ILE A 1 191 ? 45.554 0.888 -47.173 1.00 88.94 191 ILE A CA 1
ATOM 1635 C C . ILE A 1 191 ? 46.481 2.094 -47.337 1.00 88.94 191 ILE A C 1
ATOM 1637 O O . ILE A 1 191 ? 47.449 2.014 -48.092 1.00 88.94 191 ILE A O 1
ATOM 1641 N N . VAL A 1 192 ? 46.217 3.189 -46.620 1.00 86.62 192 VAL A N 1
ATOM 1642 C CA . VAL A 1 192 ? 47.059 4.393 -46.666 1.00 86.62 192 VAL A CA 1
ATOM 1643 C C . VAL A 1 192 ? 48.463 4.088 -46.151 1.00 86.62 192 VAL A C 1
ATOM 1645 O O . VAL A 1 192 ? 49.432 4.403 -46.833 1.00 86.62 192 VAL A O 1
ATOM 1648 N N . GLY A 1 193 ? 48.588 3.397 -45.013 1.00 84.44 193 GLY A N 1
ATOM 1649 C CA . GLY A 1 193 ? 49.885 2.983 -44.474 1.00 84.44 193 GLY A CA 1
ATOM 1650 C C . GLY A 1 193 ? 50.674 2.101 -45.444 1.00 84.44 193 GLY A C 1
ATOM 1651 O O . GLY A 1 193 ? 51.876 2.291 -45.604 1.00 84.44 193 GLY A O 1
ATOM 1652 N N . ARG A 1 194 ? 50.002 1.191 -46.166 1.00 82.44 194 ARG A N 1
ATOM 1653 C CA . ARG A 1 194 ? 50.641 0.384 -47.217 1.00 82.44 194 ARG A CA 1
ATOM 1654 C C . ARG A 1 194 ? 51.172 1.251 -48.359 1.00 82.44 194 ARG A C 1
ATOM 1656 O O . ARG A 1 194 ? 52.299 1.025 -48.782 1.00 82.44 194 ARG A O 1
ATOM 1663 N N . LYS A 1 195 ? 50.379 2.218 -48.836 1.00 81.81 195 LYS A N 1
ATOM 1664 C CA . LYS A 1 195 ? 50.783 3.140 -49.911 1.00 81.81 195 LYS A CA 1
ATOM 1665 C C . LYS A 1 195 ? 51.950 4.034 -49.492 1.00 81.81 195 LYS A C 1
ATOM 1667 O O . LYS A 1 195 ? 52.858 4.232 -50.289 1.00 81.81 195 LYS A O 1
ATOM 1672 N N . MET A 1 196 ? 51.946 4.541 -48.257 1.00 80.06 196 MET A N 1
ATOM 1673 C CA . MET A 1 196 ? 53.063 5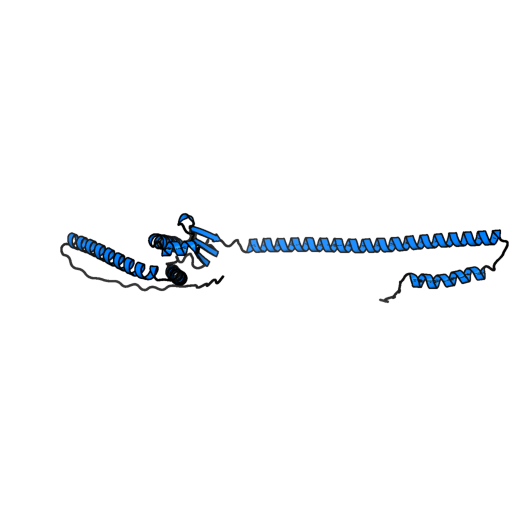.343 -47.740 1.00 80.06 196 MET A CA 1
ATOM 1674 C C . MET A 1 196 ? 54.339 4.507 -47.635 1.00 80.06 196 MET A C 1
ATOM 1676 O O . MET A 1 196 ? 55.335 4.870 -48.238 1.00 80.06 196 MET A O 1
ATOM 1680 N N . ALA A 1 197 ? 54.278 3.317 -47.029 1.00 80.31 197 ALA A N 1
ATOM 1681 C CA . ALA A 1 197 ? 55.441 2.431 -46.939 1.00 80.31 197 ALA A CA 1
ATOM 1682 C C . ALA A 1 197 ? 55.954 1.949 -48.310 1.00 80.31 197 ALA A C 1
ATOM 1684 O O . ALA A 1 197 ? 57.106 1.553 -48.451 1.00 80.31 197 ALA A O 1
ATOM 1685 N N . GLU A 1 198 ? 55.095 1.870 -49.325 1.00 77.31 198 GLU A N 1
ATOM 1686 C CA . GLU A 1 198 ? 55.516 1.614 -50.705 1.00 77.31 198 GLU A CA 1
ATOM 1687 C C . GLU A 1 198 ? 56.257 2.821 -51.292 1.00 77.31 198 GLU A C 1
ATOM 1689 O O . GLU A 1 198 ? 57.328 2.639 -51.863 1.00 77.31 198 GLU A O 1
ATOM 1694 N N . LYS A 1 199 ? 55.747 4.040 -51.080 1.00 77.69 199 LYS A N 1
ATOM 1695 C CA . LYS A 1 199 ? 56.404 5.283 -51.500 1.00 77.69 199 LYS A CA 1
ATOM 1696 C C . LYS A 1 199 ? 57.774 5.467 -50.841 1.00 77.69 199 LYS A C 1
ATOM 1698 O O . LYS A 1 199 ? 58.742 5.667 -51.567 1.00 77.69 199 LYS A O 1
ATOM 1703 N N . ASP A 1 200 ? 57.861 5.307 -49.521 1.00 79.19 200 ASP A N 1
ATOM 1704 C CA . ASP A 1 200 ? 59.116 5.437 -48.763 1.00 79.19 200 ASP A CA 1
ATOM 1705 C C . ASP A 1 200 ? 60.173 4.450 -49.292 1.00 79.19 200 ASP A C 1
ATOM 1707 O O . ASP A 1 200 ? 61.321 4.811 -49.525 1.00 79.19 200 ASP A O 1
ATOM 1711 N N . ARG A 1 201 ? 59.764 3.215 -49.616 1.00 74.38 201 ARG A N 1
ATOM 1712 C CA . ARG A 1 201 ? 60.655 2.209 -50.222 1.00 74.38 201 ARG A CA 1
ATOM 1713 C C . ARG A 1 201 ? 61.156 2.589 -51.615 1.00 74.38 201 ARG A C 1
ATOM 1715 O O . ARG A 1 201 ? 62.284 2.247 -51.965 1.00 74.38 201 ARG A O 1
ATOM 1722 N N . TYR A 1 202 ? 60.326 3.237 -52.433 1.00 76.31 202 TYR A N 1
ATOM 1723 C CA . TYR A 1 202 ? 60.755 3.741 -53.741 1.00 76.31 202 TYR A CA 1
ATOM 1724 C C . TYR A 1 202 ? 61.716 4.931 -53.610 1.00 76.31 202 TYR A C 1
ATOM 1726 O O . TYR A 1 202 ? 62.623 5.054 -54.431 1.00 76.31 202 TYR A O 1
ATOM 1734 N N . GLU A 1 203 ? 61.540 5.771 -52.588 1.00 76.44 203 GLU A N 1
ATOM 1735 C CA . GLU A 1 203 ? 62.449 6.878 -52.270 1.00 76.44 203 GLU A CA 1
ATOM 1736 C C . GLU A 1 203 ? 63.815 6.355 -51.799 1.00 76.44 203 GLU A C 1
ATOM 1738 O O . GLU A 1 203 ? 64.825 6.705 -52.407 1.00 76.44 203 GLU A O 1
ATOM 1743 N N . GLU A 1 204 ? 63.850 5.412 -50.849 1.00 77.31 204 GLU A N 1
ATOM 1744 C CA . GLU A 1 204 ? 65.088 4.738 -50.408 1.00 77.31 204 GLU A CA 1
ATOM 1745 C C . GLU A 1 204 ? 65.846 4.096 -51.587 1.00 77.31 204 GLU A C 1
ATOM 1747 O O . GLU A 1 204 ? 67.057 4.256 -51.738 1.00 77.31 204 GLU A O 1
ATOM 1752 N N . LEU A 1 205 ? 65.126 3.406 -52.482 1.00 73.88 205 LEU A N 1
ATOM 1753 C CA . LEU A 1 205 ? 65.698 2.830 -53.705 1.00 73.88 205 LEU A CA 1
ATOM 1754 C C . LEU A 1 205 ? 66.319 3.889 -54.625 1.00 73.88 205 LEU A C 1
ATOM 1756 O O . LEU A 1 205 ? 67.362 3.641 -55.236 1.00 73.88 205 LEU A O 1
ATOM 1760 N N . ALA A 1 206 ? 65.671 5.045 -54.767 1.00 76.62 206 ALA A N 1
ATOM 1761 C CA . ALA A 1 206 ? 66.167 6.134 -55.599 1.00 76.62 206 ALA A CA 1
ATOM 1762 C C . ALA A 1 206 ? 67.430 6.771 -54.999 1.00 76.62 206 ALA A C 1
ATOM 1764 O O . ALA A 1 206 ? 68.370 7.064 -55.745 1.00 76.62 206 ALA A O 1
ATOM 1765 N N . GLU A 1 207 ? 67.479 6.926 -53.674 1.00 79.19 207 GLU A N 1
ATOM 1766 C CA . GLU A 1 207 ? 68.648 7.413 -52.935 1.00 79.19 207 GLU A CA 1
ATOM 1767 C C . GLU A 1 207 ? 69.838 6.452 -53.061 1.00 79.19 207 GLU A C 1
ATOM 1769 O O . GLU A 1 207 ? 70.935 6.872 -53.445 1.00 79.19 207 GLU A O 1
ATOM 1774 N N . ASP A 1 208 ? 69.615 5.151 -52.859 1.00 74.25 208 ASP A N 1
ATOM 1775 C CA . ASP A 1 208 ? 70.643 4.118 -53.026 1.00 74.25 208 ASP A CA 1
ATOM 1776 C C . ASP A 1 208 ? 71.178 4.076 -54.466 1.00 74.25 208 ASP A C 1
ATOM 1778 O O . ASP A 1 208 ? 72.391 4.001 -54.698 1.00 74.25 208 ASP A O 1
ATOM 1782 N N . MET A 1 209 ? 70.289 4.171 -55.463 1.00 72.75 209 MET A N 1
ATOM 1783 C CA . MET A 1 209 ? 70.695 4.247 -56.869 1.00 72.75 209 MET A CA 1
ATOM 1784 C C . MET A 1 209 ? 71.485 5.526 -57.183 1.00 72.75 209 MET A C 1
ATOM 1786 O O . MET A 1 209 ? 72.440 5.469 -57.964 1.00 72.75 209 MET A O 1
ATOM 1790 N N . ALA A 1 210 ? 71.118 6.669 -56.597 1.00 76.06 210 ALA A N 1
ATOM 1791 C CA . ALA A 1 210 ? 71.846 7.927 -56.757 1.00 76.06 210 ALA A CA 1
ATOM 1792 C C . ALA A 1 210 ? 73.248 7.852 -56.126 1.00 76.06 210 ALA A C 1
ATOM 1794 O O . ALA A 1 210 ? 74.230 8.244 -56.762 1.00 76.06 210 ALA A O 1
ATOM 1795 N N . MET A 1 211 ? 73.364 7.260 -54.934 1.00 73.94 211 MET A N 1
ATOM 1796 C CA . MET A 1 211 ? 74.639 7.035 -54.244 1.00 73.94 211 MET A CA 1
ATOM 1797 C C . MET A 1 211 ? 75.565 6.080 -55.009 1.00 73.94 211 MET A C 1
ATOM 1799 O O . MET A 1 211 ? 76.771 6.326 -55.121 1.00 73.94 211 MET A O 1
ATOM 1803 N N . LEU A 1 212 ? 75.028 5.003 -55.593 1.00 67.50 212 LEU A N 1
ATOM 1804 C CA . LEU A 1 212 ? 75.811 4.077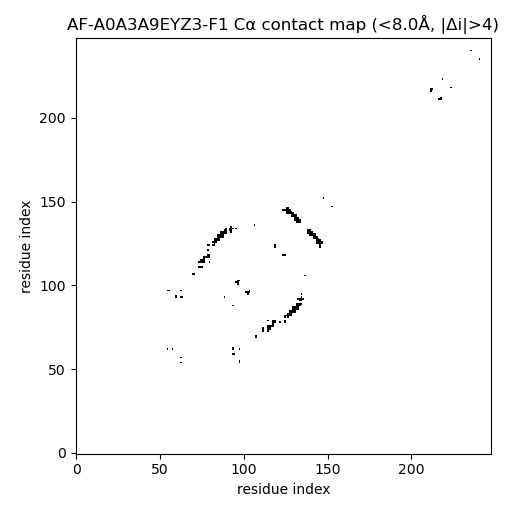 -56.422 1.00 67.50 212 LEU A CA 1
ATOM 1805 C C . LEU A 1 212 ? 76.336 4.746 -57.702 1.00 67.50 212 LEU A C 1
ATOM 1807 O O . LEU A 1 212 ? 77.493 4.538 -58.071 1.00 67.50 212 LEU A O 1
ATOM 1811 N N . LYS A 1 213 ? 75.525 5.601 -58.342 1.00 70.00 213 LYS A N 1
ATOM 1812 C CA . LYS A 1 213 ? 75.959 6.403 -59.500 1.00 70.00 213 LYS A CA 1
ATOM 1813 C C . LYS A 1 213 ? 77.045 7.415 -59.128 1.00 70.00 213 LYS A C 1
ATOM 1815 O O . LYS A 1 213 ? 78.019 7.537 -59.864 1.00 70.00 213 LYS A O 1
ATOM 1820 N N . ALA A 1 214 ? 76.915 8.093 -57.986 1.00 69.25 214 ALA A N 1
ATOM 1821 C CA . ALA A 1 214 ? 77.898 9.071 -57.515 1.00 69.25 214 ALA A CA 1
ATOM 1822 C C . ALA A 1 214 ? 79.254 8.438 -57.146 1.00 69.25 214 ALA A C 1
ATOM 1824 O O . ALA A 1 214 ? 80.298 9.060 -57.313 1.00 69.25 214 ALA A O 1
ATOM 1825 N N . THR A 1 215 ? 79.251 7.191 -56.667 1.00 64.88 215 THR A N 1
ATOM 1826 C CA . THR A 1 215 ? 80.464 6.468 -56.238 1.00 64.88 215 THR A CA 1
ATOM 1827 C C . THR A 1 215 ? 81.129 5.642 -57.346 1.00 64.88 215 THR A C 1
ATOM 1829 O O . THR A 1 215 ? 82.155 5.007 -57.096 1.00 64.88 215 THR A O 1
ATOM 1832 N N . GLY A 1 216 ? 80.568 5.625 -58.562 1.00 59.16 216 GLY A N 1
ATOM 1833 C CA . GLY A 1 216 ? 81.136 4.932 -59.726 1.00 59.16 216 GLY A CA 1
ATOM 1834 C C . GLY A 1 216 ? 81.165 3.399 -59.625 1.00 59.16 216 GLY A C 1
ATOM 1835 O O . GLY A 1 216 ? 81.827 2.748 -60.429 1.00 59.16 216 GLY A O 1
ATOM 1836 N N . ARG A 1 217 ? 80.470 2.799 -58.646 1.00 56.75 217 ARG A N 1
ATOM 1837 C CA . ARG A 1 217 ? 80.427 1.341 -58.442 1.00 56.75 217 ARG A CA 1
ATOM 1838 C C . ARG A 1 217 ? 79.178 0.741 -59.088 1.00 56.75 217 ARG A C 1
ATOM 1840 O O . ARG A 1 217 ? 78.069 0.945 -58.602 1.00 56.75 217 ARG A O 1
ATOM 1847 N N . THR A 1 218 ? 79.343 -0.080 -60.123 1.00 54.16 218 THR A N 1
ATOM 1848 C CA . THR A 1 218 ? 78.255 -0.902 -60.677 1.00 54.16 218 THR A CA 1
ATOM 1849 C C . THR A 1 218 ? 78.147 -2.212 -59.891 1.00 54.16 218 THR A C 1
ATOM 1851 O O . THR A 1 218 ? 78.973 -3.105 -60.061 1.00 54.16 218 THR A O 1
ATOM 1854 N N . LYS A 1 219 ? 77.152 -2.340 -59.004 1.00 55.47 219 LYS A N 1
ATOM 1855 C CA . LYS A 1 219 ? 76.767 -3.647 -58.440 1.00 55.47 219 LYS A CA 1
ATOM 1856 C C . LYS A 1 219 ? 75.834 -4.369 -59.415 1.00 55.47 219 LYS A C 1
ATOM 1858 O O . LYS A 1 219 ? 74.888 -3.762 -59.911 1.00 55.47 219 LYS A O 1
ATOM 1863 N N . ASP A 1 220 ? 76.061 -5.663 -59.637 1.00 51.25 220 ASP A N 1
ATOM 1864 C CA . ASP A 1 220 ? 75.217 -6.504 -60.492 1.00 51.25 220 ASP A CA 1
ATOM 1865 C C . ASP A 1 220 ? 73.759 -6.482 -60.010 1.00 51.25 220 ASP A C 1
ATOM 1867 O O . ASP A 1 220 ? 73.461 -6.860 -58.868 1.00 51.25 220 ASP A O 1
ATOM 1871 N N . GLY A 1 221 ? 72.836 -6.063 -60.884 1.00 53.34 221 GLY A N 1
ATOM 1872 C CA . GLY A 1 221 ? 71.419 -5.833 -60.558 1.00 53.34 221 GLY A CA 1
ATOM 1873 C C . GLY A 1 221 ? 70.681 -7.046 -59.971 1.00 53.34 221 GLY A C 1
ATOM 1874 O O . GLY A 1 221 ? 69.676 -6.888 -59.279 1.00 53.34 221 GLY A O 1
ATOM 1875 N N . SER A 1 222 ? 71.215 -8.261 -60.152 1.00 50.62 222 SER A N 1
ATOM 1876 C CA . SER A 1 222 ? 70.686 -9.486 -59.536 1.00 50.62 222 SER A CA 1
ATOM 1877 C C . SER A 1 222 ? 70.899 -9.559 -58.015 1.00 50.62 222 SER A C 1
ATOM 1879 O O . SER A 1 222 ? 70.146 -10.273 -57.350 1.00 50.62 222 SER A O 1
ATOM 1881 N N . SER A 1 223 ? 71.912 -8.884 -57.462 1.00 53.97 223 SER A N 1
ATOM 1882 C CA . SER A 1 223 ? 72.218 -8.918 -56.020 1.00 53.97 223 SER A CA 1
ATOM 1883 C C . SER A 1 223 ? 71.302 -7.994 -55.210 1.00 53.97 223 SER A C 1
ATOM 1885 O O . SER A 1 223 ? 70.826 -8.390 -54.148 1.00 53.97 223 SER A O 1
ATOM 1887 N N . LEU A 1 224 ? 70.972 -6.822 -55.768 1.00 53.31 224 LEU A N 1
ATOM 1888 C CA . LEU A 1 224 ? 69.985 -5.882 -55.231 1.00 53.31 224 LEU A CA 1
ATOM 1889 C C . LEU A 1 224 ? 68.595 -6.530 -55.192 1.00 53.31 224 LEU A C 1
ATOM 1891 O O . LEU A 1 224 ? 68.009 -6.652 -54.131 1.00 53.31 224 LEU A O 1
ATOM 1895 N N . LEU A 1 225 ? 68.090 -7.096 -56.290 1.00 50.38 225 LEU A N 1
ATOM 1896 C CA . LEU A 1 225 ? 66.760 -7.734 -56.276 1.00 50.38 225 LEU A CA 1
ATOM 1897 C C . LEU A 1 225 ? 66.628 -8.897 -55.262 1.00 50.38 225 LEU A C 1
ATOM 1899 O O . LEU A 1 225 ? 65.544 -9.126 -54.722 1.00 50.38 225 LEU A O 1
ATOM 1903 N N . LYS A 1 226 ? 67.725 -9.611 -54.955 1.00 49.66 226 LYS A N 1
ATOM 1904 C CA . LYS A 1 226 ? 67.739 -10.718 -53.980 1.00 49.66 226 LYS A CA 1
ATOM 1905 C C . LYS A 1 226 ? 67.694 -10.251 -52.520 1.00 49.66 226 LYS A C 1
ATOM 1907 O O . LYS A 1 226 ? 66.980 -10.878 -51.738 1.00 49.66 226 LYS A O 1
ATOM 1912 N N . SER A 1 227 ? 68.378 -9.165 -52.137 1.00 53.78 227 SER A N 1
ATOM 1913 C CA . SER A 1 227 ? 68.251 -8.618 -50.771 1.00 53.78 227 SER A CA 1
ATOM 1914 C C . SER A 1 227 ? 66.836 -8.081 -50.507 1.00 53.78 227 SER A C 1
ATOM 1916 O O . SER A 1 227 ? 66.292 -8.272 -49.418 1.00 53.78 227 SER A O 1
ATOM 1918 N N . TYR A 1 228 ? 66.185 -7.531 -51.537 1.00 52.16 228 TYR A N 1
ATOM 1919 C CA . TYR A 1 228 ? 64.809 -7.029 -51.462 1.00 52.16 228 TYR A CA 1
ATOM 1920 C C . TYR A 1 228 ? 63.758 -8.151 -51.345 1.00 52.16 228 TYR A C 1
ATOM 1922 O O . TYR A 1 228 ? 62.753 -7.991 -50.647 1.00 52.16 228 TYR A O 1
ATOM 1930 N N . ALA A 1 229 ? 63.988 -9.322 -51.952 1.00 49.72 229 ALA A N 1
ATOM 1931 C CA . ALA A 1 229 ? 63.089 -10.475 -51.822 1.00 49.72 229 ALA A CA 1
ATOM 1932 C C . ALA A 1 229 ? 63.083 -11.081 -50.400 1.00 49.72 229 ALA A C 1
ATOM 1934 O O . ALA A 1 229 ? 62.036 -11.526 -49.923 1.00 49.72 229 ALA A O 1
ATOM 1935 N N . VAL A 1 230 ? 64.223 -11.055 -49.697 1.00 47.75 230 VAL A N 1
ATOM 1936 C CA . VAL A 1 230 ? 64.368 -11.608 -48.335 1.00 47.75 230 VAL A CA 1
ATOM 1937 C C . VAL A 1 230 ? 63.685 -10.721 -47.280 1.00 47.75 230 VAL A C 1
ATOM 1939 O O . VAL A 1 230 ? 63.015 -11.242 -46.383 1.00 47.75 230 VAL A O 1
ATOM 1942 N N . GLY A 1 231 ? 63.733 -9.391 -47.430 1.00 46.31 231 GLY A N 1
ATOM 1943 C CA . GLY A 1 231 ? 63.006 -8.455 -46.553 1.00 46.31 231 GLY A CA 1
ATOM 1944 C C . GLY A 1 231 ? 61.475 -8.589 -46.635 1.00 46.31 231 GLY A C 1
ATOM 1945 O O . GLY A 1 231 ? 60.760 -8.387 -45.649 1.00 46.31 231 GLY A O 1
ATOM 1946 N N . ASN A 1 232 ? 60.959 -9.037 -47.784 1.00 44.72 232 ASN A N 1
ATOM 1947 C CA . ASN A 1 232 ? 59.525 -9.200 -48.049 1.00 44.72 232 ASN A CA 1
ATOM 1948 C C . ASN A 1 232 ? 58.872 -10.327 -47.212 1.00 44.72 232 ASN A C 1
ATOM 1950 O O . ASN A 1 232 ? 57.664 -10.307 -46.956 1.00 44.72 232 ASN A O 1
ATOM 1954 N N . HIS A 1 233 ? 59.664 -11.302 -46.746 1.00 40.12 233 HIS A N 1
ATOM 1955 C CA . HIS A 1 233 ? 59.187 -12.420 -45.923 1.00 40.12 233 HIS A CA 1
ATOM 1956 C C . HIS A 1 233 ? 59.180 -12.099 -44.416 1.00 40.12 233 HIS A C 1
ATOM 1958 O O . HIS A 1 233 ? 58.346 -12.630 -43.677 1.00 40.12 233 HIS A O 1
ATOM 1964 N N . GLN A 1 234 ? 60.072 -11.209 -43.958 1.00 40.47 234 GLN A N 1
ATOM 1965 C CA . GLN A 1 234 ? 60.150 -10.781 -42.554 1.00 40.47 234 GLN A CA 1
ATOM 1966 C C . GLN A 1 234 ? 59.108 -9.702 -42.218 1.00 40.47 234 GLN A C 1
ATOM 1968 O O . GLN A 1 234 ? 58.440 -9.802 -41.188 1.00 40.47 234 GLN A O 1
ATOM 1973 N N . ALA A 1 235 ? 58.851 -8.753 -43.127 1.00 44.12 235 ALA A N 1
ATOM 1974 C CA . ALA A 1 235 ? 57.810 -7.735 -42.941 1.00 44.12 235 ALA A CA 1
ATOM 1975 C C . ALA A 1 235 ? 56.383 -8.329 -42.891 1.00 44.12 235 ALA A C 1
ATOM 1977 O O . ALA A 1 235 ? 55.535 -7.864 -42.128 1.00 44.12 235 ALA A O 1
ATOM 1978 N N . LYS A 1 236 ? 56.118 -9.414 -43.638 1.00 44.03 236 LYS A N 1
ATOM 1979 C CA . LYS A 1 236 ? 54.836 -10.147 -43.576 1.00 44.03 236 LYS A CA 1
ATOM 1980 C C . LYS A 1 236 ? 54.594 -10.837 -42.226 1.00 44.03 236 LYS A C 1
ATOM 1982 O O . LYS A 1 236 ? 53.439 -10.983 -41.838 1.00 44.03 236 LYS A O 1
ATOM 1987 N N . ARG A 1 237 ? 55.650 -11.232 -41.500 1.00 42.28 237 ARG A N 1
ATOM 1988 C CA . ARG A 1 237 ? 55.542 -11.826 -40.152 1.00 42.28 237 ARG A CA 1
ATOM 1989 C C . ARG A 1 237 ? 55.290 -10.779 -39.061 1.00 42.28 237 ARG A C 1
ATOM 1991 O O . ARG A 1 237 ? 54.547 -11.066 -38.130 1.00 42.28 237 ARG A O 1
ATOM 1998 N N . ALA A 1 238 ? 55.839 -9.570 -39.197 1.00 44.56 238 ALA A N 1
ATOM 1999 C CA . ALA A 1 238 ? 55.642 -8.483 -38.230 1.00 44.56 238 ALA A CA 1
ATOM 2000 C C . ALA A 1 238 ? 54.216 -7.885 -38.252 1.00 44.56 238 ALA A C 1
ATOM 2002 O O . ALA A 1 238 ? 53.767 -7.334 -37.252 1.00 44.56 238 ALA A O 1
ATOM 2003 N N . MET A 1 239 ? 53.474 -8.037 -39.358 1.00 41.62 239 MET A N 1
ATOM 2004 C CA . MET A 1 239 ? 52.097 -7.535 -39.513 1.00 41.62 239 MET A CA 1
ATOM 2005 C C . MET A 1 239 ? 50.988 -8.552 -39.164 1.00 41.62 239 MET A C 1
ATOM 2007 O O . MET A 1 239 ? 49.861 -8.397 -39.626 1.00 41.62 239 MET A O 1
ATOM 2011 N N . GLY A 1 240 ? 51.281 -9.585 -38.360 1.00 39.41 240 GLY A N 1
ATOM 2012 C CA . GLY A 1 240 ? 50.283 -10.332 -37.569 1.00 39.41 240 GLY A CA 1
ATOM 2013 C C . GLY A 1 240 ? 49.052 -10.902 -38.297 1.00 39.41 240 GLY A C 1
ATOM 2014 O O . GLY A 1 240 ? 48.008 -11.062 -37.673 1.00 39.41 240 GLY A O 1
ATOM 2015 N N . GLY A 1 241 ? 49.130 -11.185 -39.599 1.00 38.69 241 GLY A N 1
ATOM 2016 C CA . GLY A 1 241 ? 47.998 -11.670 -40.389 1.00 38.69 241 GLY A CA 1
ATOM 2017 C C . GLY A 1 241 ? 48.120 -13.150 -40.735 1.00 38.69 241 GLY A C 1
ATOM 2018 O O . GLY A 1 241 ? 48.681 -13.491 -41.775 1.00 38.69 241 GLY A O 1
ATOM 2019 N N . SER A 1 242 ? 47.566 -14.034 -39.906 1.00 35.53 242 SER A N 1
ATOM 2020 C CA . SER A 1 242 ? 47.233 -15.398 -40.322 1.00 35.53 242 SER A CA 1
ATOM 2021 C C . SER A 1 242 ? 46.020 -15.343 -41.258 1.00 35.53 242 SER A C 1
ATOM 2023 O O . SER A 1 242 ? 44.880 -15.169 -40.833 1.00 35.53 242 SER A O 1
ATOM 2025 N N . ILE A 1 243 ? 46.252 -15.477 -42.565 1.00 40.78 243 ILE A N 1
ATOM 2026 C CA . ILE A 1 243 ? 45.172 -15.701 -43.532 1.00 40.78 243 ILE A CA 1
ATOM 2027 C C . ILE A 1 243 ? 44.736 -17.161 -43.377 1.00 40.78 243 ILE A C 1
ATOM 2029 O O . ILE A 1 243 ? 45.345 -18.063 -43.945 1.00 40.78 243 ILE A O 1
ATOM 2033 N N . SER A 1 244 ? 43.695 -17.396 -42.579 1.00 31.44 244 SER A N 1
ATOM 2034 C CA . SER A 1 244 ? 42.964 -18.665 -42.599 1.00 31.44 244 SER A CA 1
ATOM 2035 C C . SER A 1 244 ? 41.940 -18.587 -43.726 1.00 31.44 244 SER A C 1
ATOM 2037 O O . SER A 1 244 ? 40.939 -17.883 -43.613 1.00 31.44 244 SER A O 1
ATOM 2039 N N . ILE A 1 245 ? 42.213 -19.266 -44.841 1.00 37.12 245 ILE A N 1
ATOM 2040 C CA . ILE A 1 245 ? 41.229 -19.469 -45.907 1.00 37.12 245 ILE A CA 1
ATOM 2041 C C . ILE A 1 245 ? 40.229 -20.504 -45.383 1.00 37.12 245 ILE A C 1
ATOM 2043 O O . ILE A 1 245 ? 40.501 -21.701 -45.410 1.00 37.12 245 ILE A O 1
ATOM 2047 N N . ILE A 1 246 ? 39.085 -20.045 -44.876 1.00 34.88 246 ILE A N 1
ATOM 2048 C CA . ILE A 1 246 ? 37.921 -20.910 -44.674 1.00 34.88 246 ILE A CA 1
ATOM 2049 C C . ILE A 1 246 ? 37.280 -21.075 -46.051 1.00 34.88 246 ILE A C 1
ATOM 2051 O O . ILE A 1 246 ? 36.796 -20.111 -46.642 1.00 34.88 246 ILE A O 1
ATOM 2055 N N . ARG A 1 247 ? 37.354 -22.292 -46.587 1.00 32.81 247 ARG A N 1
ATOM 2056 C CA . ARG A 1 247 ? 36.670 -22.692 -47.816 1.00 32.81 247 ARG A CA 1
ATOM 2057 C C . ARG A 1 247 ? 35.208 -22.973 -47.447 1.00 32.81 247 ARG A C 1
ATOM 2059 O O . ARG A 1 247 ? 34.980 -23.787 -46.554 1.00 32.81 247 ARG A O 1
ATOM 2066 N N . CYS A 1 248 ? 34.266 -22.260 -48.065 1.00 37.59 248 CYS A N 1
ATOM 2067 C CA . CYS A 1 248 ? 32.860 -22.674 -48.097 1.00 37.59 248 CYS A CA 1
ATOM 2068 C C . CYS A 1 248 ? 32.700 -23.944 -48.931 1.00 37.59 248 CYS A C 1
ATOM 2070 O O . CYS A 1 248 ? 33.489 -24.111 -49.893 1.00 37.59 248 CYS A O 1
#

Radius of gyration: 48.23 Å; Cα contacts (8 Å, |Δi|>4): 122; chains: 1; bounding box: 136×38×98 Å